Protein AF-A0A1B6HAJ4-F1 (afdb_monomer)

Sequence (243 aa):
MNDLIVIQTAQGLLKYLQNTFDDLKERGIVVGFDGRHNSRRFAELTAAVFEHAGVHVNLFADVCPTPFVPFAVTHCNHVAGVMVTASHNPKEDNGYKVYGSLGAQIISPVDKEIQRCILECLEPTISWEVTLSADTLDQMQLIDMADAYYALLKTGVFNSAANAESTLNITYTAMHGVGYPFIVRAFEVAKFKPVIPVVEQVEPDPEFPTVKFPNPEEGKSALNLAIATANAHGSTVIVANDP

Radius of gyration: 19.32 Å; Cα contacts (8 Å, |Δi|>4): 472; chains: 1; bounding box: 44×34×53 Å

InterPro domains:
  IPR005844 Alpha-D-phosphohexomutase, alpha/beta/alpha domain I [PF02878] (1-119)
  IPR005845 Alpha-D-phosphohexomutase, alpha/beta/alpha domain II [PF02879] (149-243)
  IPR016055 Alpha-D-phosphohexomutase, alpha/beta/alpha I/II/III [SSF53738] (2-170)
  IPR016055 Alpha-D-phosphohexomutase, alpha/beta/alpha I/II/III [SSF53738] (147-243)
  IPR016066 Alpha-D-phosphohexomutase, conserved site [PS00710] (81-90)

Secondary structure (DSSP, 8-state):
--HHHHHHHHHHHHHHHHHH-TTHHHH-EEEEE-SSTTHHHHHHHHHHHHHHTT--EEEBSS---TTHHHHHHHHTT-SEEEEE--TTS-TT---EEEEETTSPBP-TTHHHHHHHHHHH--S-SS-SS----HHHHHSB-HHHHHHHHHHHHHHT-S-HHHHHH----EEEE-TTSS-HHHHHHHHHHTTPPPPEE-GGGSS--TT-TT-SS--GGGGGGTTHHHHHHHHHHT-SEEEE---

Organism: NCBI:txid320908

Mean predicted aligned error: 3.76 Å

Structure (mmCIF, N/CA/C/O backbone):
data_AF-A0A1B6HAJ4-F1
#
_entry.id   AF-A0A1B6HAJ4-F1
#
loop_
_atom_site.group_PDB
_atom_site.id
_atom_site.type_symbol
_atom_site.label_atom_id
_atom_site.label_alt_id
_atom_site.label_comp_id
_atom_site.label_asym_id
_atom_site.label_entity_id
_atom_site.label_seq_id
_atom_site.pdbx_PDB_ins_code
_atom_site.Cartn_x
_atom_site.Cartn_y
_atom_site.Cartn_z
_atom_site.occupancy
_atom_site.B_iso_or_equiv
_atom_site.auth_seq_id
_atom_site.auth_comp_id
_atom_site.auth_asym_id
_atom_site.auth_atom_id
_atom_site.pdbx_PDB_model_num
ATOM 1 N N . MET A 1 1 ? -0.907 14.107 -9.831 1.00 94.12 1 MET A N 1
ATOM 2 C CA . MET A 1 1 ? -0.182 13.082 -10.624 1.00 94.12 1 MET A CA 1
ATOM 3 C C . MET A 1 1 ? -0.947 12.829 -11.923 1.00 94.12 1 MET A C 1
ATOM 5 O O . MET A 1 1 ? -2.152 13.038 -11.918 1.00 94.12 1 MET A O 1
ATOM 9 N N . ASN A 1 2 ? -0.286 12.460 -13.025 1.00 96.38 2 ASN A N 1
ATOM 10 C CA . ASN A 1 2 ? -0.936 12.128 -14.305 1.00 96.38 2 ASN A CA 1
ATOM 11 C C . ASN A 1 2 ? -0.187 10.989 -15.020 1.00 96.38 2 ASN A C 1
ATOM 13 O O . ASN A 1 2 ? 0.924 10.645 -14.613 1.00 96.38 2 ASN A O 1
ATOM 17 N N . ASP A 1 3 ? -0.781 10.448 -16.086 1.00 97.50 3 ASP A N 1
ATOM 18 C CA . ASP A 1 3 ? -0.269 9.292 -16.832 1.00 97.50 3 ASP A CA 1
ATOM 19 C C . ASP A 1 3 ? 1.181 9.470 -17.315 1.00 97.50 3 ASP A C 1
ATOM 21 O O . ASP A 1 3 ? 1.999 8.568 -17.142 1.00 97.50 3 ASP A O 1
ATOM 25 N N . LEU A 1 4 ? 1.532 10.644 -17.863 1.00 97.69 4 LEU A N 1
ATOM 26 C CA . LEU A 1 4 ? 2.888 10.937 -18.351 1.00 97.69 4 LEU A CA 1
ATOM 27 C C . LEU A 1 4 ? 3.922 10.837 -17.232 1.00 97.69 4 LEU A C 1
ATOM 29 O O . LEU A 1 4 ? 4.935 10.159 -17.389 1.00 97.69 4 LEU A O 1
ATOM 33 N N . ILE A 1 5 ? 3.651 11.477 -16.095 1.00 97.31 5 ILE A N 1
ATOM 34 C CA . ILE A 1 5 ? 4.563 11.459 -14.948 1.00 97.31 5 ILE A CA 1
ATOM 35 C C . ILE A 1 5 ? 4.722 10.039 -14.397 1.00 97.31 5 ILE A C 1
ATOM 37 O O . ILE A 1 5 ? 5.831 9.662 -14.019 1.00 97.31 5 ILE A O 1
ATOM 41 N N . VAL A 1 6 ? 3.650 9.243 -14.370 1.00 98.38 6 VAL A N 1
ATOM 42 C CA . VAL A 1 6 ? 3.701 7.849 -13.902 1.00 98.38 6 VAL A CA 1
ATOM 43 C C . VAL A 1 6 ? 4.550 6.990 -14.832 1.00 98.38 6 VAL A C 1
ATOM 45 O O . VAL A 1 6 ? 5.437 6.289 -14.350 1.00 98.38 6 VAL A O 1
ATOM 48 N N . ILE A 1 7 ? 4.360 7.100 -16.149 1.00 98.44 7 ILE A N 1
ATOM 49 C CA . ILE A 1 7 ? 5.161 6.358 -17.132 1.00 98.44 7 ILE A CA 1
ATOM 50 C C . ILE A 1 7 ? 6.639 6.746 -17.040 1.00 98.44 7 ILE A C 1
ATOM 52 O O . ILE A 1 7 ? 7.492 5.871 -16.908 1.00 98.44 7 ILE A O 1
ATOM 56 N N . GLN A 1 8 ? 6.959 8.043 -17.011 1.00 98.44 8 GLN A N 1
ATOM 57 C CA . GLN A 1 8 ? 8.343 8.516 -16.864 1.00 98.44 8 GLN A CA 1
ATOM 58 C C . GLN A 1 8 ? 8.979 8.031 -15.551 1.00 98.44 8 GLN A C 1
ATOM 60 O O . GLN A 1 8 ? 10.137 7.609 -15.527 1.00 98.44 8 GLN A O 1
ATOM 65 N N . THR A 1 9 ? 8.208 8.043 -14.459 1.00 98.56 9 THR A N 1
ATOM 66 C CA . THR A 1 9 ? 8.652 7.562 -13.143 1.00 98.56 9 THR A CA 1
ATOM 67 C C . THR A 1 9 ? 8.931 6.059 -13.161 1.00 98.56 9 THR A C 1
ATOM 69 O O . THR A 1 9 ? 9.996 5.627 -12.716 1.00 98.56 9 THR A O 1
ATOM 72 N N . ALA A 1 10 ? 8.018 5.261 -13.719 1.00 98.69 10 ALA A N 1
ATOM 73 C CA . ALA A 1 10 ? 8.181 3.819 -13.863 1.00 98.69 10 ALA A CA 1
ATOM 74 C C . ALA A 1 10 ? 9.369 3.468 -14.774 1.00 98.69 10 ALA A C 1
ATOM 76 O O . ALA A 1 10 ? 10.137 2.568 -14.444 1.00 98.69 10 ALA A O 1
ATOM 77 N N . GLN A 1 11 ? 9.585 4.214 -15.862 1.00 98.69 11 GLN A N 1
ATOM 78 C CA . GLN A 1 11 ? 10.728 4.031 -16.765 1.00 98.69 11 GLN A CA 1
ATOM 79 C C . GLN A 1 11 ? 12.060 4.319 -16.075 1.00 98.69 11 GLN A C 1
ATOM 81 O O . GLN A 1 11 ? 13.010 3.549 -16.212 1.00 98.69 11 GLN A O 1
ATOM 86 N N . GLY A 1 12 ? 12.131 5.404 -15.302 1.00 98.81 12 GLY A N 1
ATOM 87 C CA . GLY A 1 12 ? 13.321 5.711 -14.518 1.00 98.81 12 GLY A CA 1
ATOM 88 C C . GLY A 1 12 ? 13.598 4.667 -13.440 1.00 98.81 12 GLY A C 1
ATOM 89 O O . GLY A 1 12 ? 14.746 4.256 -13.273 1.00 98.81 12 GLY A O 1
ATOM 90 N N . LEU A 1 13 ? 12.557 4.177 -12.756 1.00 98.88 13 LEU A N 1
ATOM 91 C CA . LEU A 1 13 ? 12.689 3.079 -11.796 1.00 98.88 13 LEU A CA 1
ATOM 92 C C . LEU A 1 13 ? 13.170 1.791 -12.479 1.00 98.88 13 LEU A C 1
ATOM 94 O O . LEU A 1 13 ? 14.111 1.168 -11.997 1.00 98.88 13 LEU A O 1
ATOM 98 N N . LEU A 1 14 ? 12.580 1.418 -13.615 1.00 98.81 14 LEU A N 1
ATOM 99 C CA . LEU A 1 14 ? 13.009 0.273 -14.419 1.00 98.81 14 LEU A CA 1
ATOM 100 C C . LEU A 1 14 ? 14.486 0.401 -14.809 1.00 98.81 14 LEU A C 1
ATOM 102 O O . LEU A 1 14 ? 15.259 -0.534 -14.606 1.00 98.81 14 LEU A O 1
ATOM 106 N N . LYS A 1 15 ? 14.895 1.567 -15.323 1.00 98.81 15 LYS A N 1
ATOM 107 C CA . LYS A 1 15 ? 16.281 1.835 -15.719 1.00 98.81 15 LYS A CA 1
ATOM 108 C C . LYS A 1 15 ? 17.242 1.720 -14.538 1.00 98.81 15 LYS A C 1
ATOM 110 O O . LYS A 1 15 ? 18.321 1.152 -14.694 1.00 98.81 15 LYS A O 1
ATOM 115 N N . TYR A 1 16 ? 16.861 2.243 -13.374 1.00 98.81 16 TYR A N 1
ATOM 116 C CA . TYR A 1 16 ? 17.631 2.083 -12.145 1.00 98.81 16 TYR A CA 1
ATOM 117 C C . TYR A 1 16 ? 17.806 0.601 -11.800 1.00 98.81 16 TYR A C 1
ATOM 119 O O . TYR A 1 16 ? 18.935 0.129 -11.708 1.00 98.81 16 TYR A O 1
ATOM 127 N N . LEU A 1 17 ? 16.704 -0.149 -11.713 1.00 98.69 17 LEU A N 1
ATOM 128 C CA . LEU A 1 17 ? 16.730 -1.562 -11.337 1.00 98.69 17 LEU A CA 1
ATOM 129 C C . LEU A 1 17 ? 17.530 -2.420 -12.326 1.00 98.69 17 LEU A C 1
ATOM 131 O O . LEU A 1 17 ? 18.269 -3.296 -11.892 1.00 98.69 17 LEU A O 1
ATOM 135 N N . GLN A 1 18 ? 17.462 -2.129 -13.629 1.00 98.62 18 GLN A N 1
ATOM 136 C CA . GLN A 1 18 ? 18.279 -2.792 -14.656 1.00 98.62 18 GLN A CA 1
ATOM 137 C C . GLN A 1 18 ? 19.784 -2.574 -14.462 1.00 98.62 18 GLN A C 1
ATOM 139 O O . GLN A 1 18 ? 20.574 -3.436 -14.828 1.00 98.62 18 GLN A O 1
ATOM 144 N N . ASN A 1 19 ? 20.192 -1.427 -13.914 1.00 98.38 19 ASN A N 1
ATOM 145 C CA . ASN A 1 19 ? 21.600 -1.153 -13.626 1.00 98.38 19 ASN A CA 1
ATOM 146 C C . ASN A 1 19 ? 22.053 -1.767 -12.287 1.00 98.38 19 ASN A C 1
ATOM 148 O O . ASN A 1 19 ? 23.251 -1.793 -12.016 1.00 98.38 19 ASN A O 1
ATOM 152 N N . THR A 1 20 ? 21.117 -2.188 -11.430 1.00 98.38 20 THR A N 1
ATOM 153 C CA . THR A 1 20 ? 21.392 -2.640 -10.056 1.00 98.38 20 THR A CA 1
ATOM 154 C C . THR A 1 20 ? 21.257 -4.152 -9.879 1.00 98.38 20 THR A C 1
ATOM 156 O O . THR A 1 20 ? 21.964 -4.720 -9.050 1.00 98.38 20 THR A O 1
ATOM 159 N N . PHE A 1 21 ? 20.367 -4.804 -10.631 1.00 98.12 21 PHE A N 1
ATOM 160 C CA . PHE A 1 21 ? 20.016 -6.213 -10.455 1.00 98.12 21 PHE A CA 1
ATOM 161 C C . PHE A 1 21 ? 20.125 -6.980 -11.775 1.00 98.12 21 PHE A C 1
ATOM 163 O O . PHE A 1 21 ? 19.287 -6.821 -12.666 1.00 98.12 21 PHE A O 1
ATOM 170 N N . ASP A 1 22 ? 21.121 -7.864 -11.873 1.00 97.88 22 ASP A N 1
ATOM 171 C CA . ASP A 1 22 ? 21.294 -8.759 -13.027 1.00 97.88 22 ASP A CA 1
ATOM 172 C C . ASP A 1 22 ? 20.129 -9.764 -13.161 1.00 97.88 22 ASP A C 1
ATOM 174 O O . ASP A 1 22 ? 19.796 -10.202 -14.262 1.00 97.88 22 ASP A O 1
ATOM 178 N N . ASP A 1 23 ? 19.470 -10.088 -12.044 1.00 97.31 23 ASP A N 1
ATOM 179 C CA . ASP A 1 23 ? 18.353 -11.032 -11.912 1.00 97.31 23 ASP A CA 1
ATOM 180 C C . ASP A 1 23 ? 16.963 -10.357 -11.947 1.00 97.31 23 ASP A C 1
ATOM 182 O O . ASP A 1 23 ? 15.949 -10.993 -11.647 1.00 97.31 23 ASP A O 1
ATOM 186 N N . LEU A 1 24 ? 16.876 -9.079 -12.354 1.00 98.06 24 LEU A N 1
ATOM 187 C CA . LEU A 1 24 ? 15.622 -8.306 -12.391 1.00 98.06 24 LEU A CA 1
ATOM 188 C C . LEU A 1 24 ? 14.486 -9.031 -13.125 1.00 98.06 24 LEU A C 1
ATOM 190 O O . LEU A 1 24 ? 13.347 -8.992 -12.674 1.00 98.06 24 LEU A O 1
ATOM 194 N N . LYS A 1 25 ? 14.764 -9.668 -14.266 1.00 95.69 25 LYS A N 1
ATOM 195 C CA . LYS A 1 25 ? 13.717 -10.333 -15.060 1.00 95.69 25 LYS A CA 1
ATOM 196 C C . LYS A 1 25 ? 13.174 -11.594 -14.393 1.00 95.69 25 LYS A C 1
ATOM 198 O O . LYS A 1 25 ? 12.009 -11.912 -14.594 1.00 95.69 25 LYS A O 1
ATOM 203 N N . GLU A 1 26 ? 14.008 -12.283 -13.617 1.00 93.06 26 GLU A N 1
ATOM 204 C CA . GLU A 1 26 ? 13.634 -13.498 -12.891 1.00 93.06 26 GLU A CA 1
ATOM 205 C C . GLU A 1 26 ? 12.840 -13.155 -11.633 1.00 93.06 26 GLU A C 1
ATOM 207 O O . GLU A 1 26 ? 11.819 -13.775 -11.348 1.00 93.06 26 GLU A O 1
ATOM 212 N N . ARG A 1 27 ? 13.301 -12.144 -10.889 1.00 95.12 27 ARG A N 1
ATOM 213 C CA . ARG A 1 27 ? 12.692 -11.739 -9.619 1.00 95.12 27 ARG A CA 1
ATOM 214 C C . ARG A 1 27 ? 11.519 -10.791 -9.781 1.00 95.12 27 ARG A C 1
ATOM 216 O O . ARG A 1 27 ? 10.598 -10.849 -8.982 1.00 95.12 27 ARG A O 1
ATOM 223 N N . GLY A 1 28 ? 11.536 -9.907 -10.771 1.00 96.06 28 GLY A N 1
ATOM 224 C CA . GLY A 1 28 ? 10.446 -8.977 -11.045 1.00 96.06 28 GLY A CA 1
ATOM 225 C C . GLY A 1 28 ? 10.170 -7.947 -9.945 1.00 96.06 28 GLY A C 1
ATOM 226 O O . GLY A 1 28 ? 10.964 -7.746 -9.017 1.00 96.06 28 GLY A O 1
ATOM 227 N N . ILE A 1 29 ? 9.013 -7.296 -10.059 1.00 97.62 29 ILE A N 1
ATOM 228 C CA . ILE A 1 29 ? 8.493 -6.326 -9.086 1.00 97.62 29 ILE A CA 1
ATOM 229 C C . ILE A 1 29 ? 7.059 -6.661 -8.665 1.00 97.62 29 ILE A C 1
ATOM 231 O O . ILE A 1 29 ? 6.350 -7.385 -9.362 1.00 97.62 29 ILE A O 1
ATOM 235 N N . VAL A 1 30 ? 6.617 -6.057 -7.565 1.00 96.50 30 VAL A N 1
ATOM 236 C CA . VAL A 1 30 ? 5.207 -6.045 -7.148 1.00 96.50 30 VAL A CA 1
ATOM 237 C C . VAL A 1 30 ? 4.633 -4.630 -7.204 1.00 96.50 30 VAL A C 1
ATOM 239 O O . VAL A 1 30 ? 5.317 -3.662 -6.863 1.00 96.50 30 VAL A O 1
ATOM 242 N N . VAL A 1 31 ? 3.373 -4.495 -7.613 1.00 97.62 31 VAL A N 1
ATOM 243 C CA . VAL A 1 31 ? 2.653 -3.218 -7.679 1.00 97.62 31 VAL A CA 1
ATOM 244 C C . VAL A 1 31 ? 1.311 -3.346 -6.959 1.00 97.62 31 VAL A C 1
ATOM 246 O O . VAL A 1 31 ? 0.545 -4.268 -7.222 1.00 97.62 31 VAL A O 1
ATOM 249 N N . GLY A 1 32 ? 1.021 -2.420 -6.049 1.00 96.38 32 GLY A N 1
ATOM 250 C CA . GLY A 1 32 ? -0.257 -2.300 -5.348 1.00 96.38 32 GLY A CA 1
ATOM 251 C C . GLY A 1 32 ? -0.789 -0.872 -5.385 1.00 96.38 32 GLY A C 1
ATOM 252 O O . GLY A 1 32 ? -0.084 0.062 -5.784 1.00 96.38 32 GLY A O 1
ATOM 253 N N . PHE A 1 33 ? -2.044 -0.698 -4.984 1.00 96.94 33 PHE A N 1
ATOM 254 C CA . PHE A 1 33 ? -2.719 0.595 -5.028 1.00 96.94 33 PHE A CA 1
ATOM 255 C C . PHE A 1 33 ? -3.857 0.692 -4.003 1.00 96.94 33 PHE A C 1
ATOM 257 O O . PHE A 1 33 ? -4.399 -0.325 -3.569 1.00 96.94 33 PHE A O 1
ATOM 264 N N . ASP A 1 34 ? -4.194 1.918 -3.597 1.00 96.12 34 ASP A N 1
ATOM 265 C CA . ASP A 1 34 ? -5.313 2.211 -2.690 1.00 96.12 34 ASP A CA 1
ATOM 266 C C . ASP A 1 34 ? -6.605 2.593 -3.445 1.00 96.12 34 ASP A C 1
ATOM 268 O O . ASP A 1 34 ? -6.677 2.543 -4.674 1.00 96.12 34 ASP A O 1
ATOM 272 N N . GLY A 1 35 ? -7.642 2.983 -2.699 1.00 94.88 35 GLY A N 1
ATOM 273 C CA . GLY A 1 35 ? -8.946 3.370 -3.246 1.00 94.88 35 GLY A CA 1
ATOM 274 C C . GLY A 1 35 ? -9.035 4.777 -3.851 1.00 94.88 35 GLY A C 1
ATOM 275 O O . GLY A 1 35 ? -10.133 5.178 -4.232 1.00 94.88 35 GLY A O 1
ATOM 276 N N . ARG A 1 36 ? -7.942 5.554 -3.935 1.00 96.19 36 ARG A N 1
ATOM 277 C CA . ARG A 1 36 ? -7.990 6.935 -4.455 1.00 96.19 36 ARG A CA 1
ATOM 278 C C . ARG A 1 36 ? -8.272 6.978 -5.955 1.00 96.19 36 ARG A C 1
ATOM 280 O O . ARG A 1 36 ? -8.012 6.036 -6.709 1.00 96.19 36 ARG A O 1
ATOM 287 N N . HIS A 1 37 ? -8.726 8.143 -6.420 1.00 96.31 37 HIS A N 1
ATOM 288 C CA . HIS A 1 37 ? -8.893 8.409 -7.848 1.00 96.31 37 HIS A CA 1
ATOM 289 C C . HIS A 1 37 ? -7.615 8.099 -8.630 1.00 96.31 37 HIS A C 1
ATOM 291 O O . HIS A 1 37 ? -6.520 8.544 -8.278 1.00 96.31 37 HIS A O 1
ATOM 297 N N . ASN A 1 38 ? -7.779 7.370 -9.733 1.00 96.75 38 ASN A N 1
ATOM 298 C CA . ASN A 1 38 ? -6.716 6.946 -10.648 1.00 96.75 38 ASN A CA 1
ATOM 299 C C . ASN A 1 38 ? -5.653 5.998 -10.060 1.00 96.75 38 ASN A C 1
ATOM 301 O O . ASN A 1 38 ? -4.739 5.626 -10.793 1.00 96.75 38 ASN A O 1
ATOM 305 N N . SER A 1 39 ? -5.763 5.546 -8.805 1.00 97.50 39 SER A N 1
ATOM 306 C CA . SER A 1 39 ? -4.767 4.650 -8.192 1.00 97.50 39 SER A CA 1
ATOM 307 C C . SER A 1 39 ? -4.565 3.359 -8.992 1.00 97.50 39 SER A C 1
ATOM 309 O O . SER A 1 39 ? -3.436 3.035 -9.366 1.00 97.50 39 SER A O 1
ATOM 311 N N . ARG A 1 40 ? -5.663 2.690 -9.376 1.00 96.06 40 ARG A N 1
ATOM 312 C CA . ARG A 1 40 ? -5.636 1.516 -10.269 1.00 96.06 40 ARG A CA 1
ATOM 313 C C . ARG A 1 40 ? -4.977 1.828 -11.615 1.00 96.06 40 ARG A C 1
ATOM 315 O O . ARG A 1 40 ? -4.059 1.133 -12.031 1.00 96.06 40 ARG A O 1
ATOM 322 N N . ARG A 1 41 ? -5.399 2.916 -12.265 1.00 96.88 41 ARG A N 1
ATOM 323 C CA . ARG A 1 41 ? -4.881 3.343 -13.573 1.00 96.88 41 ARG A CA 1
ATOM 324 C C . ARG A 1 41 ? -3.367 3.561 -13.543 1.00 96.88 41 ARG A C 1
ATOM 326 O O . ARG A 1 41 ? -2.653 3.128 -14.442 1.00 96.88 41 ARG A O 1
ATOM 333 N N . PHE A 1 42 ? -2.865 4.230 -12.512 1.00 98.38 42 PHE A N 1
ATOM 334 C CA . PHE A 1 42 ? -1.437 4.487 -12.369 1.00 98.38 42 PHE A CA 1
ATOM 335 C C . PHE A 1 42 ? -0.649 3.209 -12.055 1.00 98.38 42 PHE A C 1
ATOM 337 O O . PHE A 1 42 ? 0.446 3.039 -12.585 1.00 98.38 42 PHE A O 1
ATOM 344 N N . ALA A 1 43 ? -1.212 2.283 -11.275 1.00 97.69 43 ALA A N 1
ATOM 345 C CA . ALA A 1 43 ? -0.602 0.976 -11.043 1.00 97.69 43 ALA A CA 1
ATOM 346 C C . ALA A 1 43 ? -0.512 0.137 -12.330 1.00 97.69 43 ALA A C 1
ATOM 348 O O . ALA A 1 43 ? 0.528 -0.461 -12.600 1.00 97.69 43 ALA A O 1
ATOM 349 N N . GLU A 1 44 ? -1.556 0.154 -13.162 1.00 97.06 44 GLU A N 1
ATOM 350 C CA . GLU A 1 44 ? -1.574 -0.523 -14.466 1.00 97.06 44 GLU A CA 1
ATOM 351 C C . GLU A 1 44 ? -0.546 0.070 -15.440 1.00 97.06 44 GLU A C 1
ATOM 353 O O . GLU A 1 44 ? 0.156 -0.675 -16.120 1.00 97.06 44 GLU A O 1
ATOM 358 N N . LEU A 1 45 ? -0.402 1.401 -15.483 1.00 98.19 45 LEU A N 1
ATOM 359 C CA . LEU A 1 45 ? 0.639 2.061 -16.280 1.00 98.19 45 LEU A CA 1
ATOM 360 C C . LEU A 1 45 ? 2.045 1.657 -15.827 1.00 98.19 45 LEU A C 1
ATOM 362 O O . LEU A 1 45 ? 2.899 1.359 -16.663 1.00 98.19 45 LEU A O 1
ATOM 366 N N . THR A 1 46 ? 2.287 1.615 -14.514 1.00 98.38 46 THR A N 1
ATOM 367 C CA . THR A 1 46 ? 3.553 1.117 -13.967 1.00 98.38 46 THR A CA 1
ATOM 368 C C . THR A 1 46 ? 3.804 -0.322 -14.389 1.00 98.38 46 THR A C 1
ATOM 370 O O . THR A 1 46 ? 4.885 -0.617 -14.896 1.00 98.38 46 THR A O 1
ATOM 373 N N . ALA A 1 47 ? 2.822 -1.208 -14.212 1.00 97.25 47 ALA A N 1
ATOM 374 C CA . ALA A 1 47 ? 2.952 -2.610 -14.589 1.00 97.25 47 ALA A CA 1
ATOM 375 C C . ALA A 1 47 ? 3.278 -2.762 -16.083 1.00 97.25 47 ALA A C 1
ATOM 377 O O . ALA A 1 47 ? 4.224 -3.464 -16.433 1.00 97.25 47 ALA A O 1
ATOM 378 N N . ALA A 1 48 ? 2.592 -2.010 -16.947 1.00 97.25 48 ALA A N 1
ATOM 379 C CA . ALA A 1 48 ? 2.794 -2.053 -18.392 1.00 97.25 48 ALA A CA 1
ATOM 380 C C . ALA A 1 48 ? 4.211 -1.637 -18.820 1.00 97.25 48 ALA A C 1
ATOM 382 O O . ALA A 1 48 ? 4.773 -2.237 -19.736 1.00 97.25 48 ALA A O 1
ATOM 383 N N . VAL A 1 49 ? 4.820 -0.642 -18.160 1.00 98.25 49 VAL A N 1
ATOM 384 C CA . VAL A 1 49 ? 6.210 -0.232 -18.449 1.00 98.25 49 VAL A CA 1
ATOM 385 C C . VAL A 1 49 ? 7.189 -1.380 -18.187 1.00 98.25 49 VAL A C 1
ATOM 387 O O . VAL A 1 49 ? 8.089 -1.626 -18.992 1.00 98.25 49 VAL A O 1
ATOM 390 N N . PHE A 1 50 ? 7.019 -2.090 -17.071 1.00 97.81 50 PHE A N 1
ATOM 391 C CA . PHE A 1 50 ? 7.886 -3.209 -16.697 1.00 97.81 50 PHE A CA 1
ATOM 392 C C . PHE A 1 50 ? 7.632 -4.446 -17.565 1.00 97.81 50 PHE A C 1
ATOM 394 O O . PHE A 1 50 ? 8.585 -5.053 -18.061 1.00 97.81 50 PHE A O 1
ATOM 401 N N . GLU A 1 51 ? 6.365 -4.767 -17.822 1.00 95.25 51 GLU A N 1
ATOM 402 C CA . GLU A 1 51 ? 5.962 -5.879 -18.683 1.00 95.25 51 GLU A CA 1
ATOM 403 C C . GLU A 1 51 ? 6.488 -5.695 -20.115 1.00 95.25 51 GLU A C 1
ATOM 405 O O . GLU A 1 51 ? 7.078 -6.615 -20.684 1.00 95.25 51 GLU A O 1
ATOM 410 N N . HIS A 1 52 ? 6.401 -4.480 -20.673 1.00 95.69 52 HIS A N 1
ATOM 411 C CA . HIS A 1 52 ? 6.948 -4.161 -21.997 1.00 95.69 52 HIS A CA 1
ATOM 412 C C . HIS A 1 52 ? 8.470 -4.380 -22.088 1.00 95.69 52 HIS A C 1
ATOM 414 O O . HIS A 1 52 ? 8.996 -4.721 -23.147 1.00 95.69 52 HIS A O 1
ATOM 420 N N . ALA A 1 53 ? 9.193 -4.234 -20.974 1.00 96.38 53 ALA A N 1
ATOM 421 C CA . ALA A 1 53 ? 10.627 -4.515 -20.889 1.00 96.38 53 ALA A CA 1
ATOM 422 C C . ALA A 1 53 ? 10.957 -6.005 -20.650 1.00 96.38 53 ALA A C 1
ATOM 424 O O . ALA A 1 53 ? 12.134 -6.376 -20.517 1.00 96.38 53 ALA A O 1
ATOM 425 N N . GLY A 1 54 ? 9.936 -6.866 -20.599 1.00 95.38 54 GLY A N 1
ATOM 426 C CA . GLY A 1 54 ? 10.055 -8.287 -20.291 1.00 95.38 54 GLY A CA 1
ATOM 427 C C . GLY A 1 54 ? 10.461 -8.547 -18.842 1.00 95.38 54 GLY A C 1
ATOM 428 O O . GLY A 1 54 ? 11.198 -9.499 -18.588 1.00 95.38 54 GLY A O 1
ATOM 429 N N . VAL A 1 55 ? 10.068 -7.665 -17.917 1.00 96.25 55 VAL A N 1
ATOM 430 C CA . VAL A 1 55 ? 10.225 -7.866 -16.474 1.00 96.25 55 VAL A CA 1
ATOM 431 C C . VAL A 1 55 ? 8.922 -8.427 -15.922 1.00 96.25 55 VAL A C 1
ATOM 433 O O . VAL A 1 55 ? 7.848 -7.919 -16.229 1.00 96.25 55 VAL A O 1
ATOM 436 N N . HIS A 1 56 ? 9.027 -9.467 -15.102 1.00 91.88 56 HIS A N 1
ATOM 437 C CA . HIS A 1 56 ? 7.887 -10.035 -14.399 1.00 91.88 56 HIS A CA 1
ATOM 438 C C . HIS A 1 56 ? 7.276 -9.015 -13.424 1.00 91.88 56 HIS A C 1
ATOM 440 O O . HIS A 1 56 ? 7.996 -8.352 -12.670 1.00 91.88 56 HIS A O 1
ATOM 446 N N . VAL A 1 57 ? 5.950 -8.887 -13.441 1.00 94.25 57 VAL A N 1
ATOM 447 C CA . VAL A 1 57 ? 5.210 -7.962 -12.582 1.00 94.25 57 VAL A CA 1
ATOM 448 C C . VAL A 1 57 ? 4.056 -8.698 -11.942 1.00 94.25 57 VAL A C 1
ATOM 450 O O . VAL A 1 57 ? 3.181 -9.187 -12.651 1.00 94.25 57 VAL A O 1
ATOM 453 N N . ASN A 1 58 ? 4.012 -8.657 -10.616 1.00 92.94 58 ASN A N 1
ATOM 454 C CA . ASN A 1 58 ? 2.820 -9.027 -9.881 1.00 92.94 58 ASN A CA 1
ATOM 455 C C . ASN A 1 58 ? 2.030 -7.774 -9.498 1.00 92.94 58 ASN A C 1
ATOM 457 O O . ASN A 1 58 ? 2.461 -6.986 -8.653 1.00 92.94 58 ASN A O 1
ATOM 461 N N . LEU A 1 59 ? 0.869 -7.581 -10.117 1.00 94.81 59 LEU A N 1
ATOM 462 C CA . LEU A 1 59 ? -0.056 -6.501 -9.783 1.00 94.81 59 LEU A CA 1
ATOM 463 C C . LEU A 1 59 ? -1.152 -7.042 -8.856 1.00 94.81 59 LEU A C 1
ATOM 465 O O . LEU A 1 59 ? -1.771 -8.061 -9.152 1.00 94.81 59 LEU A O 1
ATOM 469 N N . PHE A 1 60 ? -1.423 -6.361 -7.741 1.00 93.12 60 PHE A N 1
ATOM 470 C CA . PHE A 1 60 ? -2.592 -6.686 -6.920 1.00 93.12 60 PHE A CA 1
ATOM 471 C C . PHE A 1 60 ? -3.881 -6.478 -7.729 1.00 93.12 60 PHE A C 1
ATOM 473 O O . PHE A 1 60 ? -4.097 -5.414 -8.305 1.00 93.12 60 PHE A O 1
ATOM 480 N N . ALA A 1 61 ? -4.759 -7.485 -7.752 1.00 89.44 61 ALA A N 1
ATOM 481 C CA . ALA A 1 61 ? -5.998 -7.440 -8.537 1.00 89.44 61 ALA A CA 1
ATOM 482 C C . ALA A 1 61 ? -7.006 -6.378 -8.044 1.00 89.44 61 ALA A C 1
ATOM 484 O O . ALA A 1 61 ? -7.815 -5.845 -8.817 1.00 89.44 61 ALA A O 1
ATOM 485 N N . ASP A 1 62 ? -6.948 -6.052 -6.754 1.00 90.81 62 ASP A N 1
ATOM 486 C CA . ASP A 1 62 ? -7.819 -5.084 -6.098 1.00 90.81 62 ASP A CA 1
ATOM 487 C C . ASP A 1 62 ? -7.039 -4.205 -5.119 1.00 90.81 62 ASP A C 1
ATOM 489 O O . ASP A 1 62 ? -5.850 -4.428 -4.874 1.00 90.81 62 ASP A O 1
ATOM 493 N N . VAL A 1 63 ? -7.718 -3.202 -4.568 1.00 92.69 63 VAL A N 1
ATOM 494 C CA . VAL A 1 63 ? -7.154 -2.283 -3.583 1.00 92.69 63 VAL A CA 1
ATOM 495 C C . VAL A 1 63 ? -6.538 -3.050 -2.407 1.00 92.69 63 VAL A C 1
ATOM 497 O O . VAL A 1 63 ? -7.114 -4.011 -1.891 1.00 92.69 63 VAL A O 1
ATOM 500 N N . CYS A 1 64 ? -5.351 -2.629 -1.969 1.00 93.06 64 CYS A N 1
ATOM 501 C CA . CYS A 1 64 ? -4.608 -3.315 -0.913 1.00 93.06 64 CYS A CA 1
ATOM 502 C C . CYS A 1 64 ? -4.012 -2.331 0.106 1.00 93.06 64 CYS A C 1
ATOM 504 O O . CYS A 1 64 ? -3.602 -1.233 -0.271 1.00 93.06 64 CYS A O 1
ATOM 506 N N . PRO A 1 65 ? -3.886 -2.705 1.392 1.00 94.81 65 PRO A N 1
ATOM 507 C CA . PRO A 1 65 ? -3.200 -1.878 2.375 1.00 94.81 65 PRO A CA 1
ATOM 508 C C . PRO A 1 65 ? -1.723 -1.716 2.016 1.00 94.81 65 PRO A C 1
ATOM 510 O O . PRO A 1 65 ? -1.059 -2.686 1.651 1.00 94.81 65 PRO A O 1
ATOM 513 N N . THR A 1 66 ? -1.174 -0.517 2.228 1.00 96.06 66 THR A N 1
ATOM 514 C CA . THR A 1 66 ? 0.245 -0.219 1.961 1.00 96.06 66 THR A CA 1
ATOM 515 C C . THR A 1 66 ? 1.223 -1.290 2.488 1.00 96.06 66 THR A C 1
ATOM 517 O O . THR A 1 66 ? 2.130 -1.641 1.738 1.00 96.06 66 THR A O 1
ATOM 520 N N . PRO A 1 67 ? 1.076 -1.864 3.708 1.00 95.62 67 PRO A N 1
ATOM 521 C CA . PRO A 1 67 ? 2.003 -2.883 4.223 1.00 95.62 67 PRO A CA 1
ATOM 522 C C . PRO A 1 67 ? 2.073 -4.189 3.419 1.00 95.62 67 PRO A C 1
ATOM 524 O O . PRO A 1 67 ? 3.048 -4.929 3.555 1.00 95.62 67 PRO A O 1
ATOM 527 N N . PHE A 1 68 ? 1.077 -4.486 2.579 1.00 95.38 68 PHE A N 1
ATOM 528 C CA . PHE A 1 68 ? 1.071 -5.711 1.776 1.00 95.38 68 PHE A CA 1
ATOM 529 C C . PHE A 1 68 ? 2.119 -5.671 0.664 1.00 95.38 68 PHE A C 1
ATOM 531 O O . PHE A 1 68 ? 2.720 -6.700 0.373 1.00 95.38 68 PHE A O 1
ATOM 538 N N . VAL A 1 69 ? 2.397 -4.494 0.094 1.00 96.50 69 VAL A N 1
ATOM 539 C CA . VAL A 1 69 ? 3.417 -4.323 -0.951 1.00 96.50 69 VAL A CA 1
ATOM 540 C C . VAL A 1 69 ? 4.826 -4.680 -0.450 1.00 96.50 69 VAL A C 1
ATOM 542 O O . VAL A 1 69 ? 5.424 -5.595 -1.012 1.00 96.50 69 VAL A O 1
ATOM 545 N N . PRO A 1 70 ? 5.388 -4.059 0.607 1.00 97.00 70 PRO A N 1
ATOM 546 C CA . PRO A 1 70 ? 6.714 -4.426 1.099 1.00 97.00 70 PRO A CA 1
ATOM 547 C C . PRO A 1 70 ? 6.776 -5.850 1.667 1.00 97.00 70 PRO A C 1
ATOM 549 O O . PRO A 1 70 ? 7.813 -6.506 1.552 1.00 97.00 70 PRO A O 1
ATOM 552 N N . PHE A 1 71 ? 5.677 -6.365 2.234 1.00 96.25 71 PHE A N 1
ATOM 553 C CA . PHE A 1 71 ? 5.606 -7.774 2.615 1.00 96.25 71 PHE A CA 1
ATOM 554 C C . PHE A 1 71 ? 5.739 -8.684 1.388 1.00 96.25 71 PHE A C 1
ATOM 556 O O . PHE A 1 71 ? 6.600 -9.560 1.390 1.00 96.25 71 PHE A O 1
ATOM 563 N N . ALA A 1 72 ? 4.980 -8.427 0.317 1.00 94.62 72 ALA A N 1
ATOM 564 C CA . ALA A 1 72 ? 5.068 -9.163 -0.944 1.00 94.62 72 ALA A CA 1
ATOM 565 C C . ALA A 1 72 ? 6.467 -9.101 -1.566 1.00 94.62 72 ALA A C 1
ATOM 567 O O . ALA A 1 72 ? 6.947 -10.112 -2.070 1.00 94.62 72 ALA A O 1
ATOM 568 N N . VAL A 1 73 ? 7.162 -7.958 -1.471 1.00 96.25 73 VAL A N 1
ATOM 569 C CA . VAL A 1 73 ? 8.552 -7.847 -1.943 1.00 96.25 73 VAL A CA 1
ATOM 570 C C . VAL A 1 73 ? 9.433 -8.918 -1.307 1.00 96.25 73 VAL A C 1
ATOM 572 O O . VAL A 1 73 ? 10.115 -9.660 -2.010 1.00 96.25 73 VAL A O 1
ATOM 575 N N . THR A 1 74 ? 9.402 -9.019 0.021 1.00 96.00 74 THR A N 1
ATOM 576 C CA . THR A 1 74 ? 10.250 -9.973 0.750 1.00 96.00 74 THR A CA 1
ATOM 577 C C . THR A 1 74 ? 9.742 -11.410 0.654 1.00 96.00 74 THR A C 1
ATOM 579 O O . THR A 1 74 ? 10.546 -12.328 0.524 1.00 96.00 74 THR A O 1
ATOM 582 N N . HIS A 1 75 ? 8.422 -11.612 0.673 1.00 94.25 75 HIS A N 1
ATOM 583 C CA . HIS A 1 75 ? 7.796 -12.931 0.642 1.00 94.25 75 HIS A CA 1
ATOM 584 C C . HIS A 1 75 ? 7.958 -13.628 -0.715 1.00 94.25 75 HIS A C 1
ATOM 586 O O . HIS A 1 75 ? 8.285 -14.812 -0.757 1.00 94.25 75 HIS A O 1
ATOM 592 N N . CYS A 1 76 ? 7.790 -12.884 -1.811 1.00 92.19 76 CYS A N 1
ATOM 593 C CA . CYS A 1 76 ? 7.903 -13.387 -3.184 1.00 92.19 76 CYS A CA 1
ATOM 594 C C . CYS A 1 76 ? 9.298 -13.157 -3.794 1.00 92.19 76 CYS A C 1
ATOM 596 O O . CYS A 1 76 ? 9.524 -13.481 -4.955 1.00 92.19 76 CYS A O 1
ATOM 598 N N . ASN A 1 77 ? 10.242 -12.610 -3.018 1.00 95.06 77 ASN A N 1
ATOM 599 C CA . ASN A 1 77 ? 11.607 -12.305 -3.449 1.00 95.06 77 ASN A CA 1
ATOM 600 C C . ASN A 1 77 ? 11.685 -11.356 -4.669 1.00 95.06 77 ASN A C 1
ATOM 602 O O . ASN A 1 77 ? 12.556 -11.508 -5.524 1.00 95.06 77 ASN A O 1
ATOM 606 N N . HIS A 1 78 ? 10.830 -10.334 -4.744 1.00 96.69 78 HIS A N 1
ATOM 607 C CA . HIS A 1 78 ? 10.937 -9.281 -5.763 1.00 96.69 78 HIS A CA 1
ATOM 608 C C . HIS A 1 78 ? 12.114 -8.334 -5.483 1.00 96.69 78 HIS A C 1
ATOM 610 O O . HIS A 1 78 ? 12.595 -8.232 -4.351 1.00 96.69 78 HIS A O 1
ATOM 616 N N . VAL A 1 79 ? 12.597 -7.615 -6.504 1.00 98.12 79 VAL A N 1
ATOM 617 C CA . VAL A 1 79 ? 13.670 -6.614 -6.308 1.00 98.12 79 VAL A CA 1
ATOM 618 C C . VAL A 1 79 ? 13.146 -5.253 -5.851 1.00 98.12 79 VAL A C 1
ATOM 620 O O . VAL A 1 79 ? 13.903 -4.469 -5.280 1.00 98.12 79 VAL A O 1
ATOM 623 N N . ALA A 1 80 ? 11.864 -4.966 -6.087 1.00 98.50 80 ALA A N 1
ATOM 624 C CA . ALA A 1 80 ? 11.219 -3.728 -5.669 1.00 98.50 80 ALA A CA 1
ATOM 625 C C . ALA A 1 80 ? 9.696 -3.881 -5.560 1.00 98.50 80 ALA A C 1
ATOM 627 O O . ALA A 1 80 ? 9.098 -4.779 -6.158 1.00 98.50 80 ALA A O 1
ATOM 628 N N . GLY A 1 81 ? 9.081 -2.964 -4.817 1.00 98.38 81 GLY A N 1
ATOM 629 C CA . GLY A 1 81 ? 7.636 -2.816 -4.710 1.00 98.38 81 GLY A CA 1
ATOM 630 C C . GLY A 1 81 ? 7.202 -1.379 -4.967 1.00 98.38 81 GLY A C 1
ATOM 631 O O . GLY A 1 81 ? 7.882 -0.443 -4.546 1.00 98.38 81 GLY A O 1
ATOM 632 N N . VAL A 1 82 ? 6.063 -1.198 -5.627 1.00 98.75 82 VAL A N 1
ATOM 633 C CA . VAL A 1 82 ? 5.434 0.108 -5.851 1.00 98.75 82 VAL A CA 1
ATOM 634 C C . VAL A 1 82 ? 4.061 0.119 -5.196 1.00 98.75 82 VAL A C 1
ATOM 636 O O . VAL A 1 82 ? 3.251 -0.764 -5.452 1.00 98.75 82 VAL A O 1
ATOM 639 N N . MET A 1 83 ? 3.790 1.130 -4.373 1.00 98.38 83 MET A N 1
ATOM 640 C CA . MET A 1 83 ? 2.452 1.397 -3.847 1.00 98.38 83 MET A CA 1
ATOM 641 C C . MET A 1 83 ? 1.961 2.742 -4.379 1.00 98.38 83 MET A C 1
ATOM 643 O O . MET A 1 83 ? 2.556 3.784 -4.083 1.00 98.38 83 MET A O 1
ATOM 647 N N . VAL A 1 84 ? 0.868 2.717 -5.140 1.00 98.50 84 VAL A N 1
ATOM 648 C CA . VAL A 1 84 ? 0.181 3.925 -5.601 1.00 98.50 84 VAL A CA 1
ATOM 649 C C . VAL A 1 84 ? -0.796 4.380 -4.522 1.00 98.50 84 VAL A C 1
ATOM 651 O O . VAL A 1 84 ? -1.824 3.749 -4.284 1.00 98.50 84 VAL A O 1
ATOM 654 N N . THR A 1 85 ? -0.419 5.443 -3.819 1.00 97.25 85 THR A N 1
ATOM 655 C CA . THR A 1 85 ? -1.178 6.025 -2.708 1.00 97.25 85 THR A CA 1
ATOM 656 C C . THR A 1 85 ? -0.591 7.380 -2.327 1.00 97.25 85 THR A C 1
ATOM 658 O O . THR A 1 85 ? 0.625 7.585 -2.400 1.00 97.25 85 THR A O 1
ATOM 661 N N . ALA A 1 86 ? -1.435 8.290 -1.840 1.00 95.69 86 ALA A N 1
ATOM 662 C CA . ALA A 1 86 ? -0.997 9.504 -1.150 1.00 95.69 86 ALA A CA 1
ATOM 663 C C . ALA A 1 86 ? -1.208 9.443 0.375 1.00 95.69 86 ALA A C 1
ATOM 665 O O . ALA A 1 86 ? -1.194 10.478 1.032 1.00 95.69 86 ALA A O 1
ATOM 666 N N . SER A 1 87 ? -1.365 8.248 0.962 1.00 92.56 87 SER A N 1
ATOM 667 C CA . SER A 1 87 ? -1.520 8.058 2.413 1.00 92.56 87 SER A CA 1
ATOM 668 C C . SER A 1 87 ? -2.656 8.936 2.961 1.00 92.56 87 SER A C 1
ATOM 670 O O . SER A 1 87 ? -3.790 8.829 2.507 1.00 92.56 87 SER A O 1
ATOM 672 N N . HIS A 1 88 ? -2.348 9.879 3.846 1.00 92.44 88 HIS A N 1
ATOM 673 C CA . HIS A 1 88 ? -3.280 10.759 4.531 1.00 92.44 88 HIS A CA 1
ATOM 674 C C . HIS A 1 88 ? -3.523 12.115 3.828 1.00 92.44 88 HIS A C 1
ATOM 676 O O . HIS A 1 88 ? -4.194 12.989 4.384 1.00 92.44 88 HIS A O 1
ATOM 682 N N . ASN A 1 89 ? -2.974 12.324 2.625 1.00 92.56 89 ASN A N 1
ATOM 683 C CA . ASN A 1 89 ? -3.141 13.563 1.858 1.00 92.56 89 ASN A CA 1
ATOM 684 C C . ASN A 1 89 ? -4.614 13.824 1.450 1.00 92.56 89 ASN A C 1
ATOM 686 O O . ASN A 1 89 ? -5.442 12.908 1.475 1.00 92.56 89 ASN A O 1
ATOM 690 N N . PRO A 1 90 ? -4.959 15.053 1.014 1.00 91.12 90 PRO A N 1
ATOM 691 C CA . PRO A 1 90 ? -6.278 15.384 0.453 1.00 91.12 90 PRO A CA 1
ATOM 692 C C . PRO A 1 90 ? -6.717 14.468 -0.694 1.00 91.12 90 PRO A C 1
ATOM 694 O O . PRO A 1 90 ? -5.890 13.809 -1.321 1.00 91.12 90 PRO A O 1
ATOM 697 N N . LYS A 1 91 ? -8.017 14.445 -1.007 1.00 92.06 91 LYS A N 1
ATOM 698 C CA . LYS A 1 91 ? -8.587 13.589 -2.067 1.00 92.06 91 LYS A CA 1
ATOM 699 C C . LYS A 1 91 ? -8.051 13.869 -3.470 1.00 92.06 91 LYS A C 1
ATOM 701 O O . LYS A 1 91 ? -8.021 12.975 -4.309 1.00 92.06 91 LYS A O 1
ATOM 706 N N . GLU A 1 92 ? -7.633 15.104 -3.728 1.00 93.31 92 GLU A N 1
ATOM 707 C CA . GLU A 1 92 ? -7.094 15.528 -5.021 1.00 93.31 92 GLU A CA 1
ATOM 708 C C . GLU A 1 92 ? -5.686 14.964 -5.276 1.00 93.31 92 GLU A C 1
ATOM 710 O O . GLU A 1 92 ? -5.225 14.923 -6.422 1.00 93.31 92 GLU A O 1
ATOM 715 N N . ASP A 1 93 ? -5.010 14.513 -4.217 1.00 94.44 93 ASP A N 1
ATOM 716 C CA . ASP A 1 93 ? -3.663 13.976 -4.281 1.00 94.44 93 ASP A CA 1
ATOM 717 C C . ASP A 1 93 ? -3.660 12.462 -4.514 1.00 94.44 93 ASP A C 1
ATOM 719 O O . ASP A 1 93 ? -4.446 11.689 -3.958 1.00 94.44 93 ASP A O 1
ATOM 723 N N . ASN A 1 94 ? -2.665 12.038 -5.289 1.00 96.38 94 ASN A N 1
ATOM 724 C CA . ASN A 1 94 ? -2.238 10.654 -5.413 1.00 96.38 94 ASN A CA 1
ATOM 725 C C . ASN A 1 94 ? -0.697 10.623 -5.436 1.00 96.38 94 ASN A C 1
ATOM 727 O O . ASN A 1 94 ? -0.063 11.644 -5.723 1.00 96.38 94 ASN A O 1
ATOM 731 N N . GLY A 1 95 ? -0.091 9.487 -5.107 1.00 97.00 95 GLY A N 1
ATOM 732 C CA . GLY A 1 95 ? 1.344 9.381 -4.861 1.00 97.00 95 GLY A CA 1
ATOM 733 C C . GLY A 1 95 ? 1.938 8.047 -5.292 1.00 97.00 95 GLY A C 1
ATOM 734 O O . GLY A 1 95 ? 1.234 7.125 -5.694 1.00 97.00 95 GLY A O 1
ATOM 735 N N . TYR A 1 96 ? 3.265 7.972 -5.230 1.00 98.00 96 TYR A N 1
ATOM 736 C CA . TYR A 1 96 ? 4.052 6.861 -5.757 1.00 98.00 96 TYR A CA 1
ATOM 737 C C . TYR A 1 96 ? 5.150 6.495 -4.755 1.00 98.00 96 TYR A C 1
ATOM 739 O O . TYR A 1 96 ? 6.183 7.163 -4.675 1.00 98.00 96 TYR A O 1
ATOM 747 N N . LYS A 1 97 ? 4.916 5.460 -3.943 1.00 98.31 97 LYS A N 1
ATOM 748 C CA . LYS A 1 97 ? 5.876 4.978 -2.939 1.00 98.31 97 LYS A CA 1
ATOM 749 C C . LYS A 1 97 ? 6.668 3.805 -3.514 1.00 98.31 97 LYS A C 1
ATOM 751 O O . LYS A 1 97 ? 6.079 2.895 -4.089 1.00 98.31 97 LYS A O 1
ATOM 756 N N . VAL A 1 98 ? 7.988 3.811 -3.328 1.00 98.69 98 VAL A N 1
ATOM 757 C CA . VAL A 1 98 ? 8.883 2.735 -3.781 1.00 98.69 98 VAL A CA 1
ATOM 758 C C . VAL A 1 98 ? 9.537 2.059 -2.581 1.00 98.69 98 VAL A C 1
ATOM 760 O O . VAL A 1 98 ? 10.073 2.722 -1.690 1.00 98.69 98 VAL A O 1
ATOM 763 N N . TYR A 1 99 ? 9.518 0.733 -2.590 1.00 98.69 99 TYR A N 1
ATOM 764 C CA . TYR A 1 99 ? 10.158 -0.141 -1.616 1.00 98.69 99 TYR A CA 1
ATOM 765 C C . TYR A 1 99 ? 11.273 -0.924 -2.311 1.00 98.69 99 TYR A C 1
ATOM 767 O O . TYR A 1 99 ? 11.070 -1.445 -3.406 1.00 98.69 99 TYR A O 1
ATOM 775 N N . GLY A 1 100 ? 12.455 -0.986 -1.699 1.00 97.94 100 GLY A N 1
ATOM 776 C CA . GLY A 1 100 ? 13.580 -1.778 -2.206 1.00 97.94 100 GLY A CA 1
ATOM 777 C C . GLY A 1 100 ? 13.435 -3.269 -1.887 1.00 97.94 100 GLY A C 1
ATOM 778 O O . GLY A 1 100 ? 12.515 -3.670 -1.181 1.00 97.94 100 GLY A O 1
ATOM 779 N N . SER A 1 101 ? 14.390 -4.083 -2.338 1.00 96.94 101 SER A N 1
ATOM 780 C CA . SER A 1 101 ? 14.373 -5.558 -2.245 1.00 96.94 101 SER A CA 1
ATOM 781 C C . SER A 1 101 ? 14.283 -6.140 -0.827 1.00 96.94 101 SER A C 1
ATOM 783 O O . SER A 1 101 ? 13.946 -7.308 -0.660 1.00 96.94 101 SER A O 1
ATOM 785 N N . LEU A 1 102 ? 14.560 -5.338 0.205 1.00 96.25 102 LEU A N 1
ATOM 786 C CA . LEU A 1 102 ? 14.399 -5.710 1.616 1.00 96.25 102 LEU A CA 1
ATOM 787 C C . LEU A 1 102 ? 13.026 -5.314 2.194 1.00 96.25 102 LEU A C 1
ATOM 789 O O . LEU A 1 102 ? 12.833 -5.377 3.404 1.00 96.25 102 LEU A O 1
ATOM 793 N N . GLY A 1 103 ? 12.094 -4.836 1.363 1.00 95.19 103 GLY A N 1
ATOM 794 C CA . GLY A 1 103 ? 10.779 -4.341 1.787 1.00 95.19 103 GLY A CA 1
ATOM 795 C C . GLY A 1 103 ? 10.814 -2.981 2.499 1.00 95.19 103 GLY A C 1
ATOM 796 O O . GLY A 1 103 ? 9.779 -2.472 2.914 1.00 95.19 103 GLY A O 1
ATOM 797 N N . ALA A 1 104 ? 11.979 -2.351 2.643 1.00 97.12 104 ALA A N 1
ATOM 798 C CA . ALA A 1 104 ? 12.088 -1.011 3.212 1.00 97.12 104 ALA A CA 1
ATOM 799 C C . ALA A 1 104 ? 11.781 0.060 2.156 1.00 97.12 104 ALA A C 1
ATOM 801 O O . ALA A 1 104 ? 12.173 -0.078 0.995 1.00 97.12 104 ALA A O 1
ATOM 802 N N . GLN A 1 105 ? 11.113 1.145 2.559 1.00 97.50 105 GLN A N 1
ATOM 803 C CA . GLN A 1 105 ? 10.919 2.302 1.686 1.00 97.50 105 GLN A CA 1
ATOM 804 C C . GLN A 1 105 ? 12.282 2.901 1.316 1.00 97.50 105 GLN A C 1
ATOM 806 O O . GLN A 1 105 ? 13.172 2.997 2.165 1.00 97.50 105 GLN A O 1
ATOM 811 N N . ILE A 1 106 ? 12.456 3.275 0.047 1.00 97.44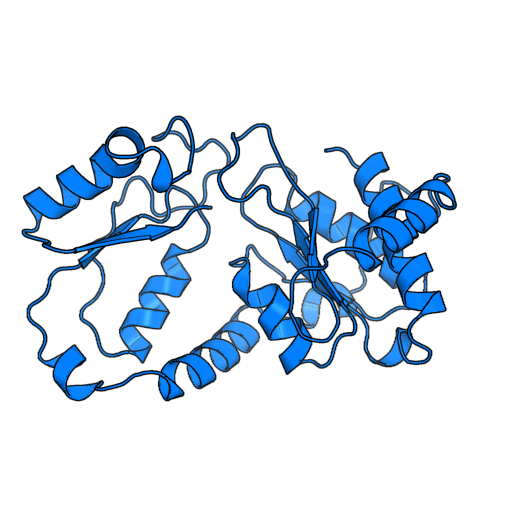 106 ILE A N 1
ATOM 812 C CA . ILE A 1 106 ? 13.726 3.832 -0.425 1.00 97.44 106 ILE A CA 1
ATOM 813 C C . ILE A 1 106 ? 14.045 5.161 0.269 1.00 97.44 106 ILE A C 1
ATOM 815 O O . ILE A 1 106 ? 13.159 5.962 0.570 1.00 97.44 106 ILE A O 1
ATOM 819 N N . ILE A 1 107 ? 15.334 5.398 0.485 1.00 97.31 107 ILE A N 1
ATOM 820 C CA . ILE A 1 107 ? 15.894 6.636 1.033 1.00 97.31 107 ILE A CA 1
ATOM 821 C C . ILE A 1 107 ? 17.152 7.010 0.241 1.00 97.31 107 ILE A C 1
ATOM 823 O O . ILE A 1 107 ? 17.658 6.213 -0.552 1.00 97.31 107 ILE A O 1
ATOM 827 N N . SER A 1 108 ? 17.699 8.202 0.476 1.00 96.25 108 SER A N 1
ATOM 828 C CA . SER A 1 108 ? 18.981 8.608 -0.111 1.00 96.25 108 SER A CA 1
ATOM 829 C C . SER A 1 108 ? 20.108 7.620 0.206 1.00 96.25 108 SER A C 1
ATOM 831 O O . SER A 1 108 ? 20.230 7.197 1.357 1.00 96.25 108 SER A O 1
ATOM 833 N N . PRO A 1 109 ? 20.971 7.286 -0.779 1.00 96.56 109 PRO A N 1
ATOM 834 C CA . PRO A 1 109 ? 21.090 7.898 -2.117 1.00 96.56 109 PRO A CA 1
ATOM 835 C C . PRO A 1 109 ? 20.202 7.297 -3.225 1.00 96.56 109 PRO A C 1
ATOM 837 O O . PRO A 1 1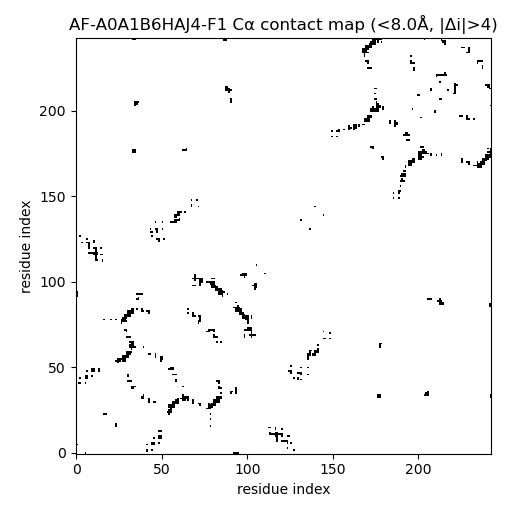09 ? 20.194 7.829 -4.334 1.00 96.56 109 PRO A O 1
ATOM 840 N N . VAL A 1 110 ? 19.460 6.221 -2.949 1.00 97.88 110 VAL A N 1
ATOM 841 C CA . VAL A 1 110 ? 18.695 5.464 -3.961 1.00 97.88 110 VAL A CA 1
ATOM 842 C C . VAL A 1 110 ? 17.618 6.322 -4.632 1.00 97.88 110 VAL A C 1
ATOM 844 O O . VAL A 1 110 ? 17.439 6.261 -5.846 1.00 97.88 110 VAL A O 1
ATOM 847 N N . ASP A 1 111 ? 16.933 7.172 -3.866 1.00 97.94 111 ASP A N 1
ATOM 848 C CA . ASP A 1 111 ? 15.928 8.113 -4.380 1.00 97.94 111 ASP A CA 1
ATOM 849 C C . ASP A 1 111 ? 16.490 9.057 -5.462 1.00 97.94 111 ASP A C 1
ATOM 851 O O . ASP A 1 111 ? 15.870 9.246 -6.509 1.00 97.94 111 ASP A O 1
ATOM 855 N N . LYS A 1 112 ? 17.696 9.596 -5.254 1.00 98.38 112 LYS A N 1
ATOM 856 C CA . LYS A 1 112 ? 18.390 10.486 -6.195 1.00 98.38 112 LYS A CA 1
ATOM 857 C C . LYS A 1 112 ? 18.869 9.743 -7.433 1.00 98.38 112 LYS A C 1
ATOM 859 O O . LYS A 1 112 ? 18.850 10.302 -8.529 1.00 98.38 112 LYS A O 1
ATOM 864 N N . GLU A 1 113 ? 19.299 8.495 -7.278 1.00 98.56 113 GLU A N 1
ATOM 865 C CA . GLU A 1 113 ? 19.705 7.654 -8.405 1.00 98.56 113 GLU A CA 1
ATOM 866 C C . GLU A 1 113 ? 18.513 7.307 -9.299 1.00 98.56 113 GLU A C 1
ATOM 868 O O . GLU A 1 113 ? 18.618 7.427 -10.524 1.00 98.56 113 GLU A O 1
ATOM 873 N N . ILE A 1 114 ? 17.366 6.969 -8.701 1.00 98.69 114 ILE A N 1
ATOM 874 C CA . ILE A 1 114 ? 16.104 6.782 -9.424 1.00 98.69 114 ILE A CA 1
ATOM 875 C C . ILE A 1 114 ? 15.693 8.092 -10.096 1.00 98.69 114 ILE A C 1
ATOM 877 O O . ILE A 1 114 ? 15.417 8.089 -11.291 1.00 98.69 114 ILE A O 1
ATOM 881 N N . GLN A 1 115 ? 15.731 9.225 -9.385 1.00 98.56 115 GLN A N 1
ATOM 882 C CA . GLN A 1 115 ? 15.410 10.533 -9.963 1.00 98.56 115 GLN A CA 1
ATOM 883 C C . GLN A 1 115 ? 16.278 10.853 -11.188 1.00 98.56 115 GLN A C 1
ATOM 885 O O . GLN A 1 115 ? 15.756 11.300 -12.209 1.00 98.56 115 GLN A O 1
ATOM 890 N N . ARG A 1 116 ? 17.590 10.592 -11.122 1.00 98.75 116 ARG A N 1
ATOM 891 C CA . ARG A 1 116 ? 18.488 10.748 -12.275 1.00 98.75 116 ARG A CA 1
ATOM 892 C C . ARG A 1 116 ? 18.041 9.867 -13.444 1.00 98.75 116 ARG A C 1
ATOM 894 O O . ARG A 1 116 ? 17.958 10.360 -14.564 1.00 98.75 116 ARG A O 1
ATOM 901 N N . CYS A 1 117 ? 17.709 8.601 -13.188 1.00 98.75 117 CYS A N 1
ATOM 902 C CA . CYS A 1 117 ? 17.226 7.688 -14.226 1.00 98.75 117 CYS A CA 1
ATOM 903 C C . CYS A 1 117 ? 15.887 8.147 -14.833 1.00 98.75 117 CYS A C 1
ATOM 905 O O . CYS A 1 117 ? 15.701 8.017 -16.038 1.00 98.75 117 CYS A O 1
ATOM 907 N N . ILE A 1 118 ? 14.981 8.736 -14.039 1.00 98.69 118 ILE A N 1
ATOM 908 C CA . ILE A 1 118 ? 13.729 9.336 -14.539 1.00 98.69 118 ILE A CA 1
ATOM 909 C C . ILE A 1 118 ? 14.040 10.456 -15.535 1.00 98.69 118 ILE A C 1
ATOM 911 O O . ILE A 1 118 ? 13.501 10.468 -16.638 1.00 98.69 118 ILE A O 1
ATOM 915 N N . LEU A 1 119 ? 14.951 11.368 -15.180 1.00 98.62 119 LEU A N 1
ATOM 916 C CA . LEU A 1 119 ? 15.344 12.485 -16.048 1.00 98.62 119 LEU A CA 1
ATOM 917 C C . LEU A 1 119 ? 16.042 12.033 -17.343 1.00 98.62 119 LEU A C 1
ATOM 919 O O . LEU A 1 119 ? 16.022 12.760 -18.333 1.00 98.62 119 LEU A O 1
ATOM 923 N N . GLU A 1 120 ? 16.630 10.837 -17.356 1.00 98.38 120 GLU A N 1
ATOM 924 C CA . GLU A 1 120 ? 17.229 10.215 -18.545 1.00 98.38 120 GLU A CA 1
ATOM 925 C C . GLU A 1 120 ? 16.211 9.462 -19.415 1.00 98.38 120 GLU A C 1
ATOM 927 O O . GLU A 1 120 ? 16.515 9.119 -20.555 1.00 98.38 120 GLU A O 1
ATOM 932 N N . CYS A 1 121 ? 15.010 9.197 -18.897 1.00 96.88 121 CYS A N 1
ATOM 933 C CA . CYS A 1 121 ? 13.978 8.368 -19.524 1.00 96.88 121 CYS A CA 1
ATOM 934 C C . CYS A 1 121 ? 12.641 9.121 -19.633 1.00 96.88 121 CYS A C 1
ATOM 936 O O . CYS A 1 121 ? 11.591 8.587 -19.277 1.00 96.88 121 CYS A O 1
ATOM 938 N N . LEU A 1 122 ? 12.679 10.372 -20.106 1.00 98.00 122 LEU A N 1
ATOM 939 C CA . LEU A 1 122 ? 11.486 11.222 -20.220 1.00 98.00 122 LEU A CA 1
ATOM 940 C C . LEU A 1 122 ? 10.618 10.922 -21.450 1.00 98.00 122 LEU A C 1
ATOM 942 O O . LEU A 1 122 ? 9.433 11.248 -21.434 1.00 98.00 122 LEU A O 1
ATOM 946 N N . GLU A 1 123 ? 11.173 10.316 -22.500 1.00 97.75 123 GLU A N 1
ATOM 947 C CA . GLU A 1 123 ? 10.388 9.906 -23.668 1.00 97.75 123 GLU A CA 1
ATOM 948 C C . GLU A 1 123 ? 9.617 8.613 -23.342 1.00 97.75 123 GLU A C 1
ATOM 950 O O . GLU A 1 123 ? 10.251 7.629 -22.944 1.00 97.75 123 GLU A O 1
ATOM 955 N N . PRO A 1 124 ? 8.276 8.580 -23.462 1.00 96.56 124 PRO A N 1
ATOM 956 C CA . PRO A 1 124 ? 7.492 7.377 -23.197 1.00 96.56 124 PRO A CA 1
ATOM 957 C C . PRO A 1 124 ? 7.847 6.219 -24.142 1.00 96.56 124 PRO A C 1
ATOM 959 O O . PRO A 1 124 ? 7.842 6.372 -25.361 1.00 96.56 124 PRO A O 1
ATOM 962 N N . THR A 1 125 ? 8.118 5.039 -23.586 1.00 92.94 125 THR A N 1
ATOM 963 C CA . THR A 1 125 ? 8.401 3.801 -24.329 1.00 92.94 125 THR A CA 1
ATOM 964 C C . THR A 1 125 ? 7.145 2.985 -24.617 1.00 92.94 125 THR A C 1
ATOM 966 O O . THR A 1 125 ? 7.180 2.077 -25.445 1.00 92.94 125 THR A O 1
ATOM 969 N N . ILE A 1 126 ? 6.034 3.312 -23.956 1.00 93.69 126 ILE A N 1
ATOM 970 C CA . ILE A 1 126 ? 4.724 2.689 -24.148 1.00 93.69 126 ILE A CA 1
ATOM 971 C C . ILE A 1 126 ? 3.665 3.739 -24.489 1.00 93.69 126 ILE A C 1
ATOM 973 O O . ILE A 1 126 ? 3.850 4.937 -24.267 1.00 93.69 126 ILE A O 1
ATOM 977 N N . SER A 1 127 ? 2.531 3.276 -25.014 1.00 91.00 127 SER A N 1
ATOM 978 C CA . SER A 1 127 ? 1.357 4.119 -25.247 1.00 91.00 127 SER A CA 1
ATOM 979 C C . SER A 1 127 ? 0.540 4.322 -23.963 1.00 91.00 127 SER A C 1
ATOM 981 O O . SER A 1 127 ? 0.697 3.582 -22.993 1.00 91.00 127 SER A O 1
ATOM 983 N N . TRP A 1 128 ? -0.370 5.300 -23.966 1.00 88.94 128 TRP A N 1
ATOM 984 C CA . TRP A 1 128 ? -1.326 5.495 -22.870 1.00 88.94 128 TRP A CA 1
ATOM 985 C C . TRP A 1 128 ? -2.310 4.328 -22.754 1.00 88.94 128 TRP A C 1
ATOM 987 O O . TRP A 1 128 ? -2.736 3.975 -21.656 1.00 88.94 128 TRP A O 1
ATOM 997 N N . GLU A 1 129 ? -2.688 3.718 -23.872 1.00 90.56 129 GLU A N 1
ATOM 998 C CA . GLU A 1 129 ? -3.537 2.534 -23.857 1.00 90.56 129 GLU A CA 1
ATOM 999 C C . GLU A 1 129 ? -2.675 1.330 -23.488 1.00 90.56 129 GLU A C 1
ATOM 1001 O O . GLU A 1 129 ? -1.744 0.961 -24.209 1.00 90.56 129 GLU A O 1
ATOM 1006 N N . VAL A 1 130 ? -2.964 0.752 -22.323 1.00 89.19 130 VAL A N 1
ATOM 1007 C CA . VAL A 1 130 ? -2.242 -0.406 -21.803 1.00 89.19 130 VAL A CA 1
ATOM 1008 C C . VAL A 1 130 ? -3.168 -1.604 -21.776 1.00 89.19 130 VAL A C 1
ATOM 1010 O O . VAL A 1 130 ? -4.344 -1.504 -21.434 1.00 89.19 130 VAL A O 1
ATOM 1013 N N . THR A 1 131 ? -2.629 -2.745 -22.172 1.00 87.25 131 THR A N 1
ATOM 1014 C CA . THR A 1 131 ? -3.269 -4.048 -22.027 1.00 87.25 131 THR A CA 1
ATOM 1015 C C . THR A 1 131 ? -2.241 -4.934 -21.355 1.00 87.25 131 THR A C 1
ATOM 1017 O O . THR A 1 131 ? -1.187 -5.182 -21.934 1.00 87.25 131 THR A O 1
ATOM 1020 N N . LEU A 1 132 ? -2.528 -5.336 -20.120 1.00 88.19 132 LEU A N 1
ATOM 1021 C CA . LEU A 1 132 ? -1.670 -6.226 -19.347 1.00 88.19 132 LEU A CA 1
ATOM 1022 C C . LEU A 1 132 ? -1.972 -7.675 -19.729 1.00 88.19 132 LEU A C 1
ATOM 1024 O O . LEU A 1 132 ? -3.122 -8.014 -20.035 1.00 88.19 132 LEU A O 1
ATOM 1028 N N . SER A 1 133 ? -0.954 -8.532 -19.721 1.00 85.75 133 SER A N 1
ATOM 1029 C CA . SER A 1 133 ? -1.163 -9.970 -19.896 1.00 85.75 133 SER A CA 1
ATOM 1030 C C . SER A 1 133 ? -1.966 -10.567 -18.740 1.00 85.75 133 SER A C 1
ATOM 1032 O O . SER A 1 133 ? -1.998 -10.043 -17.625 1.00 85.75 133 SER A O 1
ATOM 1034 N N . ALA A 1 134 ? -2.599 -11.713 -19.004 1.00 79.88 134 ALA A N 1
ATOM 1035 C CA . ALA A 1 134 ? -3.259 -12.493 -17.960 1.00 79.88 134 ALA A CA 1
ATOM 1036 C C . ALA A 1 134 ? -2.279 -12.862 -16.836 1.00 79.88 134 ALA A C 1
ATOM 1038 O O . ALA A 1 134 ? -2.658 -12.805 -15.676 1.00 79.88 134 ALA A O 1
ATOM 1039 N N . ASP A 1 135 ? -1.018 -13.144 -17.172 1.00 74.62 135 ASP A N 1
ATOM 1040 C CA . ASP A 1 135 ? 0.033 -13.431 -16.197 1.00 74.62 135 ASP A CA 1
ATOM 1041 C C . ASP A 1 135 ? 0.194 -12.271 -15.201 1.00 74.62 135 ASP A C 1
ATOM 1043 O O . ASP A 1 135 ? 0.107 -12.486 -13.998 1.00 74.62 135 ASP A O 1
ATOM 1047 N N . THR A 1 136 ? 0.308 -11.025 -15.663 1.00 76.25 136 THR A N 1
ATOM 1048 C CA . THR A 1 136 ? 0.413 -9.862 -14.763 1.00 76.25 136 THR A CA 1
ATOM 1049 C C . THR A 1 136 ? -0.853 -9.609 -13.932 1.00 76.25 136 THR A C 1
ATOM 1051 O O . THR A 1 136 ? -0.759 -9.087 -12.820 1.00 76.25 136 THR A O 1
ATOM 1054 N N . LEU A 1 137 ? -2.031 -9.979 -14.444 1.00 68.75 137 LEU A N 1
ATOM 1055 C CA . LEU A 1 137 ? -3.324 -9.762 -13.782 1.00 68.75 137 LEU A CA 1
ATOM 1056 C C . LEU A 1 137 ? -3.723 -10.873 -12.791 1.00 68.75 137 LEU A C 1
ATOM 1058 O O . LEU A 1 137 ? -4.461 -10.595 -11.848 1.00 68.75 137 LEU A O 1
ATOM 1062 N N . ASP A 1 138 ? -3.274 -12.112 -13.005 1.00 60.78 138 ASP A N 1
ATOM 1063 C CA . ASP A 1 138 ? -3.762 -13.313 -12.300 1.00 60.78 138 ASP A CA 1
ATOM 1064 C C . ASP A 1 138 ? -2.775 -13.835 -11.233 1.00 60.78 138 ASP A C 1
ATOM 1066 O O . ASP A 1 138 ? -3.088 -14.746 -10.469 1.00 60.78 138 ASP A O 1
ATOM 1070 N N . GLN A 1 139 ? -1.568 -13.260 -11.144 1.00 59.16 139 GLN A N 1
ATOM 1071 C CA . GLN A 1 139 ? -0.478 -13.828 -10.336 1.00 59.16 139 GLN A CA 1
ATOM 1072 C C . GLN A 1 139 ? -0.506 -13.506 -8.839 1.00 59.16 139 GLN A C 1
ATOM 1074 O O . GLN A 1 139 ? 0.078 -14.253 -8.055 1.00 59.16 139 GLN A O 1
ATOM 1079 N N . MET A 1 140 ? -1.182 -12.440 -8.407 1.00 62.53 140 MET A N 1
ATOM 1080 C CA . MET A 1 140 ? -1.321 -12.133 -6.980 1.00 62.53 140 MET A CA 1
ATOM 1081 C C . MET A 1 140 ? -2.785 -11.952 -6.610 1.00 62.53 140 MET A C 1
ATOM 1083 O O . MET A 1 140 ? -3.311 -10.837 -6.529 1.00 62.53 140 MET A O 1
ATOM 1087 N N . GLN A 1 141 ? -3.438 -13.078 -6.316 1.00 64.88 141 GLN A N 1
ATOM 1088 C CA . GLN A 1 141 ? -4.709 -13.019 -5.619 1.00 64.88 141 GLN A CA 1
ATOM 1089 C C . GLN A 1 141 ? -4.478 -12.378 -4.250 1.00 64.88 141 GLN A C 1
ATOM 1091 O O . GLN A 1 141 ? -3.693 -12.855 -3.428 1.00 64.88 141 GLN A O 1
ATOM 1096 N N . LEU A 1 142 ? -5.183 -11.275 -4.002 1.00 68.25 142 LEU A N 1
ATOM 1097 C CA . LEU A 1 142 ? -5.135 -10.525 -2.747 1.00 68.25 142 LEU A CA 1
ATOM 1098 C C . LEU A 1 142 ? -5.326 -11.438 -1.522 1.00 68.25 142 LEU A C 1
ATOM 1100 O O . LEU A 1 142 ? -4.753 -11.184 -0.462 1.00 68.25 142 LEU A O 1
ATOM 1104 N N . ILE A 1 143 ? -6.100 -12.515 -1.686 1.00 66.62 143 ILE A N 1
ATOM 1105 C CA . ILE A 1 143 ? -6.374 -13.496 -0.641 1.00 66.62 143 ILE A CA 1
ATOM 1106 C C . ILE A 1 143 ? -5.134 -14.310 -0.244 1.00 66.62 143 ILE A C 1
ATOM 1108 O O . ILE A 1 143 ? -4.882 -14.443 0.949 1.00 66.62 143 ILE A O 1
ATOM 1112 N N . ASP A 1 144 ? -4.301 -14.749 -1.190 1.00 76.69 144 ASP A N 1
ATOM 1113 C CA . ASP A 1 144 ? -3.115 -15.568 -0.895 1.00 76.69 144 ASP A CA 1
ATOM 1114 C C . ASP A 1 144 ? -2.056 -14.759 -0.136 1.00 76.69 144 ASP A C 1
ATOM 1116 O O . ASP A 1 144 ? -1.461 -15.218 0.844 1.00 76.69 144 ASP A O 1
ATOM 1120 N N . MET A 1 145 ? -1.876 -13.496 -0.529 1.00 86.00 145 MET A N 1
ATOM 1121 C CA . MET A 1 145 ? -0.992 -12.577 0.187 1.00 86.00 145 MET A CA 1
ATOM 1122 C C . MET A 1 145 ? -1.501 -12.231 1.577 1.00 86.00 145 MET A C 1
ATOM 1124 O O . MET A 1 145 ? -0.710 -12.150 2.521 1.00 86.00 145 MET A O 1
ATOM 1128 N N . ALA A 1 146 ? -2.813 -12.037 1.710 1.00 86.81 146 ALA A N 1
ATOM 1129 C CA . ALA A 1 146 ? -3.441 -11.827 3.001 1.00 86.81 146 ALA A CA 1
ATOM 1130 C C . ALA A 1 146 ? -3.183 -13.034 3.916 1.00 86.81 146 ALA A C 1
ATOM 1132 O O . ALA A 1 146 ? -2.721 -12.853 5.041 1.00 86.81 146 ALA A O 1
ATOM 1133 N N . ASP A 1 147 ? -3.403 -14.259 3.435 1.00 91.38 147 ASP A N 1
ATOM 1134 C CA . ASP A 1 147 ? -3.171 -15.500 4.184 1.00 91.38 147 ASP A CA 1
ATOM 1135 C C . ASP A 1 147 ? -1.734 -15.595 4.713 1.00 91.38 147 ASP A C 1
ATOM 1137 O O . ASP A 1 147 ? -1.529 -15.816 5.914 1.00 91.38 147 ASP A O 1
ATOM 1141 N N . ALA A 1 148 ? -0.740 -15.359 3.850 1.00 92.50 148 ALA A N 1
ATOM 1142 C CA . ALA A 1 148 ? 0.670 -15.351 4.233 1.00 92.50 148 ALA A CA 1
ATOM 1143 C C . ALA A 1 148 ? 0.991 -14.249 5.262 1.00 92.50 148 ALA A C 1
ATOM 1145 O O . ALA A 1 148 ? 1.687 -14.501 6.253 1.00 92.50 148 ALA A O 1
ATOM 1146 N N . TYR A 1 149 ? 0.439 -13.045 5.077 1.00 94.31 149 TYR A N 1
ATOM 1147 C CA . TYR A 1 149 ? 0.610 -11.930 6.012 1.00 94.31 149 TYR A CA 1
ATOM 1148 C C . TYR A 1 149 ? 0.019 -12.258 7.391 1.00 94.31 149 TYR A C 1
ATOM 1150 O O . TYR A 1 149 ? 0.652 -12.034 8.425 1.00 94.31 149 TYR A O 1
ATOM 1158 N N . TYR A 1 150 ? -1.178 -12.849 7.433 1.00 94.88 150 TYR A N 1
ATOM 1159 C CA . TYR A 1 150 ? -1.826 -13.238 8.685 1.00 94.88 150 TYR A CA 1
ATOM 1160 C C . TYR A 1 150 ? -1.157 -14.425 9.368 1.00 94.88 150 TYR A C 1
ATOM 1162 O O . TYR A 1 150 ? -1.146 -14.483 10.601 1.00 94.88 150 TYR A O 1
ATOM 1170 N N . ALA A 1 151 ? -0.569 -15.352 8.609 1.00 94.62 151 ALA A N 1
ATOM 1171 C CA . ALA A 1 151 ? 0.253 -16.415 9.175 1.00 94.62 151 ALA A CA 1
ATOM 1172 C C . ALA A 1 151 ? 1.445 -15.829 9.946 1.00 94.62 151 ALA A C 1
ATOM 1174 O O . ALA A 1 151 ? 1.692 -16.248 11.078 1.00 94.62 151 ALA A O 1
ATOM 1175 N N . LEU A 1 152 ? 2.112 -14.807 9.392 1.00 93.19 152 LEU A N 1
ATOM 1176 C CA . LEU A 1 152 ? 3.162 -14.064 10.094 1.00 93.19 152 LEU A CA 1
ATOM 1177 C C . LEU A 1 152 ? 2.602 -13.309 11.308 1.00 93.19 152 LEU A C 1
ATOM 1179 O O . LEU A 1 152 ? 3.128 -13.465 12.411 1.00 93.19 152 LEU A O 1
ATOM 1183 N N . LEU A 1 153 ? 1.511 -12.553 11.144 1.00 93.44 153 LEU A N 1
ATOM 1184 C CA . LEU A 1 153 ? 0.866 -11.808 12.235 1.00 93.44 153 LEU A CA 1
ATOM 1185 C C . LEU A 1 153 ? 0.545 -12.714 13.426 1.00 93.44 153 LEU A C 1
ATOM 1187 O O . LEU A 1 153 ? 0.817 -12.351 14.570 1.00 93.44 153 LEU A O 1
ATOM 1191 N N . LYS A 1 154 ? 0.029 -13.920 13.164 1.00 95.12 154 LYS A N 1
ATOM 1192 C CA . LYS A 1 154 ? -0.299 -14.917 14.188 1.00 95.12 154 LYS A CA 1
ATOM 1193 C C . LYS A 1 154 ? 0.904 -15.282 15.059 1.00 95.12 154 LYS A C 1
ATOM 1195 O O . LYS A 1 154 ? 0.724 -15.517 16.251 1.00 95.12 154 LYS A O 1
ATOM 1200 N N . THR A 1 155 ? 2.116 -15.302 14.499 1.00 95.12 155 THR A N 1
ATOM 1201 C CA . THR A 1 155 ? 3.345 -15.574 15.269 1.00 95.12 155 THR A CA 1
ATOM 1202 C C . THR A 1 155 ? 3.717 -14.439 16.226 1.00 95.12 155 THR A C 1
ATOM 1204 O O . THR A 1 155 ? 4.361 -14.688 17.241 1.00 95.12 155 THR A O 1
ATOM 1207 N N . GLY A 1 156 ? 3.268 -13.212 15.941 1.00 93.75 156 GLY A N 1
ATOM 1208 C CA . GLY A 1 156 ? 3.447 -12.040 16.800 1.00 93.75 156 GLY A CA 1
ATOM 1209 C C . GLY A 1 156 ? 2.364 -11.868 17.870 1.00 93.75 156 GLY A C 1
ATOM 1210 O O . GLY A 1 156 ? 2.468 -10.969 18.705 1.00 93.75 156 GLY A O 1
ATOM 1211 N N . VAL A 1 157 ? 1.316 -12.702 17.876 1.00 94.69 157 VAL A N 1
ATOM 1212 C CA . VAL A 1 157 ? 0.239 -12.617 18.873 1.00 94.69 157 VAL A CA 1
ATOM 1213 C C . VAL A 1 157 ? 0.751 -13.113 20.224 1.00 94.69 157 VAL A C 1
ATOM 1215 O O . VAL A 1 157 ? 0.903 -14.311 20.446 1.00 94.69 157 VAL A O 1
ATOM 1218 N N . PHE A 1 158 ? 0.963 -12.178 21.153 1.00 93.50 158 PHE A N 1
ATOM 1219 C CA . PHE A 1 158 ? 1.536 -12.460 22.471 1.00 93.50 158 PHE A CA 1
ATOM 1220 C C . PHE A 1 158 ? 0.693 -13.426 23.321 1.00 93.50 158 PHE A C 1
ATOM 1222 O O . PHE A 1 158 ? 1.221 -14.397 23.859 1.00 93.50 158 PHE A O 1
ATOM 1229 N N . ASN A 1 159 ? -0.617 -13.181 23.454 1.00 94.25 159 ASN A N 1
ATOM 1230 C CA . ASN A 1 159 ? -1.502 -14.026 24.261 1.00 94.25 159 ASN A CA 1
ATOM 1231 C C . ASN A 1 159 ? -2.923 -14.105 23.681 1.00 94.25 159 ASN A C 1
ATOM 1233 O O . ASN A 1 159 ? -3.832 -13.386 24.092 1.00 94.25 159 ASN A O 1
ATOM 1237 N N . SER A 1 160 ? -3.127 -15.032 22.743 1.00 94.31 160 SER A N 1
ATOM 1238 C CA . SER A 1 160 ? -4.435 -15.219 22.096 1.00 94.31 160 SER A CA 1
ATOM 1239 C C . SER A 1 160 ? -5.548 -15.699 23.044 1.00 94.31 160 SER A C 1
ATOM 1241 O O . SER A 1 160 ? -6.721 -15.487 22.749 1.00 94.31 160 SER A O 1
ATOM 1243 N N . ALA A 1 161 ? -5.213 -16.334 24.176 1.00 95.19 161 ALA A N 1
ATOM 1244 C CA . ALA A 1 161 ? -6.206 -16.756 25.167 1.00 95.19 161 ALA A CA 1
ATOM 1245 C C . ALA A 1 161 ? -6.759 -15.547 25.937 1.00 95.19 161 ALA A C 1
ATOM 1247 O O . ALA A 1 161 ? -7.971 -15.379 26.025 1.00 95.19 161 ALA A O 1
ATOM 1248 N N . ALA A 1 162 ? -5.875 -14.653 26.392 1.00 95.88 162 ALA A N 1
ATOM 1249 C CA . ALA A 1 162 ? -6.281 -13.400 27.025 1.00 95.88 162 ALA A CA 1
ATOM 1250 C C . ALA A 1 162 ? -7.073 -12.497 26.064 1.00 95.88 162 ALA A C 1
ATOM 1252 O O . ALA A 1 162 ? -8.032 -11.852 26.479 1.00 95.88 162 ALA A O 1
ATOM 1253 N N . ASN A 1 163 ? -6.717 -12.484 24.773 1.00 95.75 163 ASN A N 1
ATOM 1254 C CA . ASN A 1 163 ? -7.474 -11.749 23.757 1.00 95.75 163 ASN A CA 1
ATOM 1255 C C . ASN A 1 163 ? -8.926 -12.247 23.653 1.00 95.75 163 ASN A C 1
ATOM 1257 O O . ASN A 1 163 ? -9.841 -11.426 23.595 1.00 95.75 163 ASN A O 1
ATOM 1261 N N . ALA A 1 164 ? -9.132 -13.569 23.695 1.00 95.69 164 ALA A N 1
ATOM 1262 C CA . ALA A 1 164 ? -10.456 -14.188 23.611 1.00 95.69 164 ALA A CA 1
ATOM 1263 C C . ALA A 1 164 ? -11.324 -13.923 24.853 1.00 95.69 164 ALA A C 1
ATOM 1265 O O . ALA A 1 164 ? -12.542 -13.796 24.741 1.00 95.69 164 ALA A O 1
ATOM 1266 N N . GLU A 1 165 ? -10.704 -13.815 26.030 1.00 96.38 165 GLU A N 1
ATOM 1267 C CA . GLU A 1 165 ? -11.383 -13.489 27.293 1.00 96.38 165 GLU A CA 1
ATOM 1268 C C . GLU A 1 165 ? -11.576 -11.977 27.504 1.00 96.38 165 GLU A C 1
ATOM 1270 O O . GLU A 1 165 ? -12.299 -11.556 28.410 1.00 96.38 165 GLU A O 1
ATOM 1275 N N . SER A 1 166 ? -10.952 -11.144 26.666 1.00 94.31 166 SER A N 1
ATOM 1276 C CA . SER A 1 166 ? -10.991 -9.691 26.798 1.00 94.31 166 SER A CA 1
ATOM 1277 C C . SER A 1 166 ? -12.417 -9.143 26.725 1.00 94.31 166 SER A C 1
ATOM 1279 O O . SER A 1 166 ? -13.213 -9.460 25.836 1.00 94.31 166 SER A O 1
ATOM 1281 N N . THR A 1 167 ? -12.743 -8.243 27.648 1.00 94.12 167 THR A N 1
ATOM 1282 C CA . THR A 1 167 ? -14.008 -7.502 27.653 1.00 94.12 167 THR A CA 1
ATOM 1283 C C . THR A 1 167 ? -13.922 -6.157 26.937 1.00 94.12 167 THR A C 1
ATOM 1285 O O . THR A 1 167 ? -14.932 -5.462 26.870 1.00 94.12 167 THR A O 1
ATOM 1288 N N . LEU A 1 168 ? -12.757 -5.804 26.381 1.00 94.56 168 LEU A N 1
ATOM 1289 C CA . LEU A 1 168 ? -12.553 -4.532 25.692 1.00 94.56 168 LEU A CA 1
ATOM 1290 C C . LEU A 1 168 ? -13.433 -4.424 24.444 1.00 94.56 168 LEU A C 1
ATOM 1292 O O . LEU A 1 168 ? -13.410 -5.292 23.572 1.00 94.56 168 LEU A O 1
ATOM 1296 N N . ASN A 1 169 ? -14.148 -3.307 2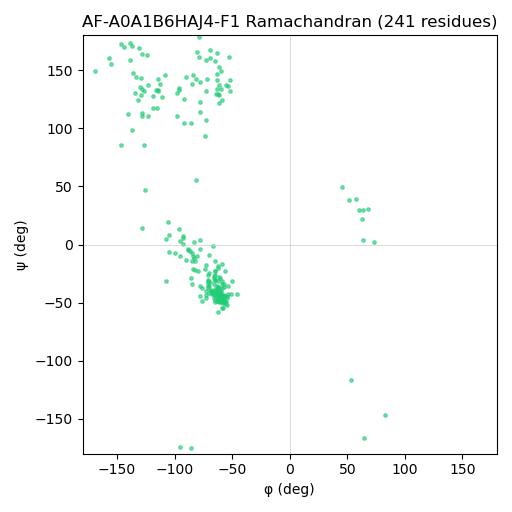4.353 1.00 96.19 169 ASN A N 1
ATOM 1297 C CA . ASN A 1 169 ? -14.789 -2.853 23.129 1.00 96.19 169 ASN A CA 1
ATOM 1298 C C . ASN A 1 169 ? -13.813 -1.920 22.405 1.00 96.19 169 ASN A C 1
ATOM 1300 O O . ASN A 1 169 ? -13.305 -0.962 22.997 1.00 96.19 169 ASN A O 1
ATOM 1304 N N . ILE A 1 170 ? -13.525 -2.228 21.141 1.00 98.19 170 ILE A N 1
ATOM 1305 C CA . ILE A 1 170 ? -12.580 -1.479 20.312 1.00 98.19 170 ILE A CA 1
ATOM 1306 C C . ILE A 1 170 ? -13.349 -0.924 19.122 1.00 98.19 170 ILE A C 1
ATOM 1308 O O . ILE A 1 170 ? -13.886 -1.687 18.320 1.00 98.19 170 ILE A O 1
ATOM 1312 N N . THR A 1 171 ? -13.401 0.400 19.009 1.00 98.56 171 THR A N 1
ATOM 1313 C CA . THR A 1 171 ? -13.979 1.065 17.839 1.00 98.56 171 THR A CA 1
ATOM 1314 C C . THR A 1 171 ? -12.932 1.177 16.744 1.00 98.56 171 THR A C 1
ATOM 1316 O O . THR A 1 171 ? -11.782 1.515 17.018 1.00 98.56 171 THR A O 1
ATOM 1319 N N . TYR A 1 172 ? -13.336 0.915 15.505 1.00 98.38 172 TYR A N 1
ATOM 1320 C CA . TYR A 1 172 ? -12.468 1.001 14.342 1.00 98.38 172 TYR A CA 1
ATOM 1321 C C . TYR A 1 172 ? -13.023 1.955 13.290 1.00 98.38 172 TYR A C 1
ATOM 1323 O O . TYR A 1 172 ? -14.208 1.899 12.965 1.00 98.38 172 TYR A O 1
ATOM 1331 N N . THR A 1 173 ? -12.148 2.774 12.714 1.00 97.94 173 THR A N 1
ATOM 1332 C CA . THR A 1 173 ? -12.437 3.530 11.495 1.00 97.94 173 THR A CA 1
ATOM 1333 C C . THR A 1 173 ? -11.366 3.284 10.436 1.00 97.94 173 THR A C 1
ATOM 1335 O O . THR A 1 173 ? -10.171 3.376 10.725 1.00 97.94 173 THR A O 1
ATOM 1338 N N . ALA A 1 174 ? -11.803 2.990 9.208 1.00 96.62 174 ALA A N 1
ATOM 1339 C CA . ALA A 1 174 ? -10.933 2.977 8.035 1.00 96.62 174 ALA A CA 1
ATOM 1340 C C . ALA A 1 174 ? -10.780 4.374 7.417 1.00 96.62 174 ALA A C 1
ATOM 1342 O O . ALA A 1 174 ? -9.996 4.530 6.494 1.00 96.62 174 ALA A O 1
ATOM 1343 N N . MET A 1 175 ? -11.536 5.380 7.879 1.00 95.94 175 MET A N 1
ATOM 1344 C CA . MET A 1 175 ? -11.569 6.728 7.296 1.00 95.94 175 MET A CA 1
ATO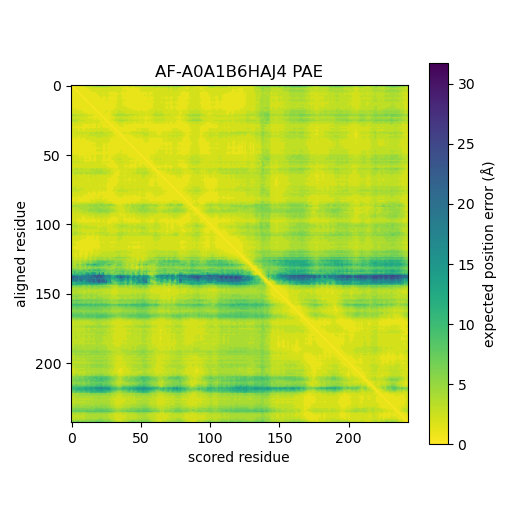M 1345 C C . MET A 1 175 ? -11.818 6.734 5.774 1.00 95.94 175 MET A C 1
ATOM 1347 O O . MET A 1 175 ? -11.259 7.569 5.067 1.00 95.94 175 MET A O 1
ATOM 1351 N N . HIS A 1 176 ? -12.684 5.831 5.288 1.00 96.81 176 HIS A N 1
ATOM 1352 C CA . HIS A 1 176 ? -12.917 5.544 3.856 1.00 96.81 176 HIS A CA 1
ATOM 1353 C C . HIS A 1 176 ? -11.700 4.984 3.106 1.00 96.81 176 HIS A C 1
ATOM 1355 O O . HIS A 1 176 ? -11.582 5.102 1.887 1.00 96.81 176 HIS A O 1
ATOM 1361 N N . GLY A 1 177 ? -10.774 4.400 3.853 1.00 96.12 177 GLY A N 1
ATOM 1362 C CA . GLY A 1 177 ? -9.639 3.636 3.375 1.00 96.12 177 GLY A CA 1
ATOM 1363 C C . GLY A 1 177 ? -9.949 2.178 3.109 1.00 96.12 177 GLY A C 1
ATOM 1364 O O . GLY A 1 177 ? -11.066 1.693 3.277 1.00 96.12 177 GLY A O 1
ATOM 1365 N N . VAL A 1 178 ? -8.901 1.440 2.763 1.00 95.44 178 VAL A N 1
ATOM 1366 C CA . VAL A 1 178 ? -9.005 0.029 2.357 1.00 95.44 178 VAL A CA 1
ATOM 1367 C C . VAL A 1 178 ? -8.931 -0.948 3.535 1.00 95.44 178 VAL A C 1
ATOM 1369 O O . VAL A 1 178 ? -9.052 -2.155 3.353 1.00 95.44 178 VAL A O 1
ATOM 1372 N N . GLY A 1 179 ? -8.702 -0.452 4.756 1.00 95.31 179 GLY A N 1
ATOM 1373 C CA . GLY A 1 179 ? -8.285 -1.261 5.905 1.00 95.31 179 GLY A CA 1
ATOM 1374 C C . GLY A 1 179 ? -9.355 -2.156 6.545 1.00 95.31 179 GLY A C 1
ATOM 1375 O O . GLY A 1 179 ? -8.994 -3.130 7.210 1.00 95.31 179 GLY A O 1
ATOM 1376 N N . TYR A 1 180 ? -10.652 -1.881 6.355 1.00 96.62 180 TYR A N 1
ATOM 1377 C CA . TYR A 1 180 ? -11.720 -2.564 7.103 1.00 96.62 180 TYR A CA 1
ATOM 1378 C C . TYR A 1 180 ? -11.748 -4.098 6.966 1.00 96.62 180 TYR A C 1
ATOM 1380 O O . TYR A 1 180 ? -11.674 -4.777 7.997 1.00 96.62 180 TYR A O 1
ATOM 1388 N N . PRO A 1 181 ? -11.801 -4.696 5.758 1.00 94.38 181 PRO A N 1
ATOM 1389 C CA . PRO A 1 181 ? -11.800 -6.157 5.641 1.00 94.38 181 PRO A CA 1
ATOM 1390 C C . PRO A 1 181 ? -10.551 -6.787 6.281 1.00 94.38 181 PRO A C 1
ATOM 1392 O O . PRO A 1 181 ? -10.616 -7.873 6.863 1.00 94.38 181 PRO A O 1
ATOM 1395 N N . PHE A 1 182 ? -9.420 -6.077 6.253 1.00 94.25 182 PHE A N 1
ATOM 1396 C CA . PHE A 1 182 ? -8.159 -6.567 6.794 1.00 94.25 182 PHE A CA 1
ATOM 1397 C C . PHE A 1 182 ? -8.076 -6.469 8.319 1.00 94.25 182 PHE A C 1
ATOM 1399 O O . PHE A 1 182 ? -7.507 -7.361 8.957 1.00 94.25 182 PHE A O 1
ATOM 1406 N N . ILE A 1 183 ? -8.644 -5.432 8.939 1.00 95.81 183 ILE A N 1
ATOM 1407 C CA . ILE A 1 183 ? -8.650 -5.343 10.404 1.00 95.81 183 ILE A CA 1
ATOM 1408 C C . ILE A 1 183 ? -9.599 -6.374 11.017 1.00 95.81 183 ILE A C 1
ATOM 1410 O O . ILE A 1 183 ? -9.255 -6.976 12.033 1.00 95.81 183 ILE A O 1
ATOM 1414 N N . VAL A 1 184 ? -10.749 -6.634 10.377 1.00 96.50 184 VAL A N 1
ATOM 1415 C CA . VAL A 1 184 ? -11.700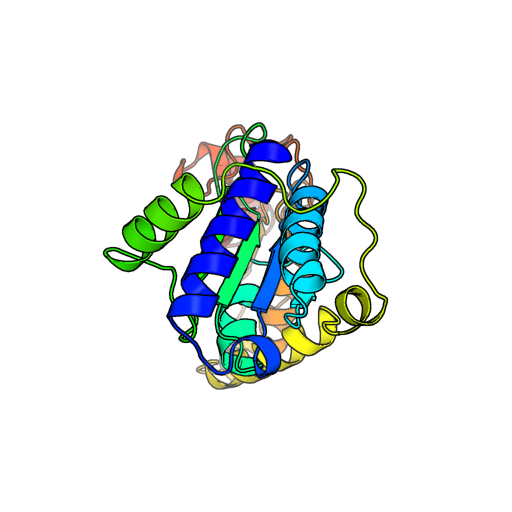 -7.670 10.816 1.00 96.50 184 VAL A CA 1
ATOM 1416 C C . VAL A 1 184 ? -10.982 -9.013 10.884 1.00 96.50 184 VAL A C 1
ATOM 1418 O O . VAL A 1 184 ? -10.939 -9.651 11.938 1.00 96.50 184 VAL A O 1
ATOM 1421 N N . ARG A 1 185 ? -10.294 -9.376 9.799 1.00 95.50 185 ARG A N 1
ATOM 1422 C CA . ARG A 1 185 ? -9.516 -10.611 9.731 1.00 95.50 185 ARG A CA 1
ATOM 1423 C C . ARG A 1 185 ? -8.333 -10.635 10.707 1.00 95.50 185 ARG A C 1
ATOM 1425 O O . ARG A 1 185 ? -8.063 -11.668 11.318 1.00 95.50 185 ARG A O 1
ATOM 1432 N N . ALA A 1 186 ? -7.642 -9.510 1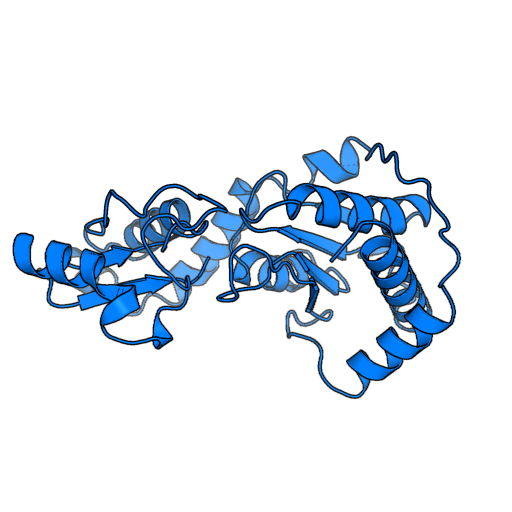0.913 1.00 95.44 186 ALA A N 1
ATOM 1433 C CA . ALA A 1 186 ? -6.560 -9.418 11.901 1.00 95.44 186 ALA A CA 1
ATOM 1434 C C . ALA A 1 186 ? -7.058 -9.723 13.323 1.00 95.44 186 ALA A C 1
ATOM 1436 O O . ALA A 1 186 ? -6.394 -10.437 14.077 1.00 95.44 186 ALA A O 1
ATOM 1437 N N . PHE A 1 187 ? -8.238 -9.208 13.676 1.00 96.44 187 PHE A N 1
ATOM 1438 C CA . PHE A 1 187 ? -8.859 -9.426 14.980 1.00 96.44 187 PHE A CA 1
ATOM 1439 C C . PHE A 1 187 ? -9.280 -10.884 15.169 1.00 96.44 187 PHE A C 1
ATOM 1441 O O . PHE A 1 187 ? -9.021 -11.446 16.234 1.00 96.44 187 PHE A O 1
ATOM 1448 N N . GLU A 1 188 ? -9.829 -11.525 14.135 1.00 96.19 188 GLU A N 1
ATOM 1449 C CA . GLU A 1 188 ? -10.133 -12.962 14.150 1.00 96.19 188 GLU A CA 1
ATOM 1450 C C . GLU A 1 188 ? -8.873 -13.809 14.379 1.00 96.19 188 GLU A C 1
ATOM 1452 O O . GLU A 1 188 ? -8.842 -14.667 15.265 1.00 96.19 188 GLU A O 1
ATOM 1457 N N . VAL A 1 189 ? -7.795 -13.528 13.637 1.00 96.12 189 VAL A N 1
ATOM 1458 C CA . VAL A 1 189 ? -6.503 -14.228 13.764 1.00 96.12 189 VAL A CA 1
ATOM 1459 C C . VAL A 1 189 ? -5.906 -14.046 15.161 1.00 96.12 189 VAL A C 1
ATOM 1461 O O . VAL A 1 189 ? -5.386 -15.000 15.748 1.00 96.12 189 VAL A O 1
ATOM 1464 N N . ALA A 1 190 ? -6.015 -12.839 15.718 1.00 96.12 190 ALA A N 1
ATOM 1465 C CA . ALA A 1 190 ? -5.570 -12.514 17.069 1.00 96.12 190 ALA A CA 1
ATOM 1466 C C . ALA A 1 190 ? -6.534 -12.986 18.175 1.00 96.12 190 ALA A C 1
ATOM 1468 O O . ALA A 1 190 ? -6.190 -12.869 19.353 1.00 96.12 190 ALA A O 1
ATOM 1469 N N . LYS A 1 191 ? -7.696 -13.552 17.818 1.00 96.62 191 LYS A N 1
ATOM 1470 C CA . LYS A 1 191 ? -8.783 -13.979 18.716 1.00 96.62 191 LYS A CA 1
ATOM 1471 C C . LYS A 1 191 ? -9.390 -12.862 19.572 1.00 96.62 191 LYS A C 1
ATOM 1473 O O . LYS A 1 191 ? -9.855 -13.127 20.676 1.00 96.62 191 LYS A O 1
ATOM 1478 N N . PHE A 1 192 ? -9.391 -11.625 19.091 1.00 96.25 192 PHE A N 1
ATOM 1479 C CA . PHE A 1 192 ? -10.162 -10.556 19.724 1.00 96.25 192 PHE A CA 1
ATOM 1480 C C . PHE A 1 192 ? -11.647 -10.651 19.354 1.00 96.25 192 PHE A C 1
ATOM 1482 O O . PHE A 1 192 ? -12.024 -11.267 18.357 1.00 96.25 192 PHE A O 1
ATOM 1489 N N . LYS A 1 193 ? -12.501 -9.994 20.145 1.00 95.81 193 LYS A N 1
ATOM 1490 C CA . LYS A 1 193 ? -13.882 -9.702 19.738 1.00 95.81 193 LYS A CA 1
ATOM 1491 C C . LYS A 1 193 ? -13.885 -8.845 18.469 1.00 95.81 193 LYS A C 1
ATOM 1493 O O . LYS A 1 193 ? -12.979 -8.027 18.330 1.00 95.81 193 LYS A O 1
ATOM 1498 N N . PRO A 1 194 ? -14.898 -8.960 17.592 1.00 97.25 194 PRO A N 1
ATOM 1499 C CA . PRO A 1 194 ? -15.016 -8.086 16.431 1.00 97.25 194 PRO A CA 1
ATOM 1500 C C . PRO A 1 194 ? -14.925 -6.606 16.814 1.00 97.25 194 PRO A C 1
ATOM 1502 O O . PRO A 1 194 ? -15.464 -6.189 17.844 1.00 97.25 194 PRO A O 1
ATOM 1505 N N . VAL A 1 195 ? -14.254 -5.817 15.974 1.00 97.75 195 VAL A N 1
ATOM 1506 C CA . VAL A 1 195 ? -14.250 -4.357 16.110 1.00 97.75 195 VAL A CA 1
ATOM 1507 C C . VAL A 1 195 ? -15.663 -3.802 15.971 1.00 97.75 195 VAL A C 1
ATOM 1509 O O . VAL A 1 195 ? -16.507 -4.368 15.277 1.00 97.75 195 VAL A O 1
ATOM 1512 N N . ILE A 1 196 ? -15.900 -2.654 16.592 1.00 98.56 196 ILE A N 1
ATOM 1513 C CA . ILE A 1 196 ? -17.115 -1.866 16.414 1.00 98.56 196 ILE A CA 1
ATOM 1514 C C . ILE A 1 196 ? -16.837 -0.858 15.296 1.00 98.56 196 ILE A C 1
ATOM 1516 O O . ILE A 1 196 ? -16.090 0.097 15.527 1.00 98.56 196 ILE A O 1
ATOM 1520 N N . PRO A 1 197 ? -17.359 -1.070 14.078 1.00 98.31 197 PRO A N 1
ATOM 1521 C CA . PRO A 1 197 ? -17.056 -0.192 12.961 1.00 98.31 197 PRO A CA 1
ATOM 1522 C C . PRO A 1 197 ? -17.743 1.163 13.118 1.00 98.31 197 PRO A C 1
ATOM 1524 O O . PRO A 1 197 ? -18.905 1.243 13.516 1.00 98.31 197 PRO A O 1
ATOM 1527 N N . VAL A 1 198 ? -17.047 2.222 12.716 1.00 98.44 198 VAL A N 1
ATOM 1528 C CA . VAL A 1 198 ? -17.688 3.477 12.316 1.00 98.44 198 VAL A CA 1
ATOM 1529 C C . VAL A 1 198 ? -18.314 3.242 10.947 1.00 98.44 198 VAL A C 1
ATOM 1531 O O . VAL A 1 198 ? -17.626 3.326 9.932 1.00 98.44 198 VAL A O 1
ATOM 1534 N N . VAL A 1 199 ? -19.595 2.875 10.930 1.00 98.00 199 VAL A N 1
ATOM 1535 C CA . VAL A 1 199 ? -20.317 2.402 9.734 1.00 98.00 199 VAL A CA 1
ATOM 1536 C C . VAL A 1 199 ? -20.204 3.387 8.568 1.00 98.00 199 VAL A C 1
ATOM 1538 O O . VAL A 1 199 ? -20.055 2.973 7.424 1.00 98.00 199 VAL A O 1
ATOM 1541 N N . GLU A 1 200 ? -20.198 4.687 8.855 1.00 97.94 200 GLU A N 1
ATOM 1542 C CA . GLU A 1 200 ?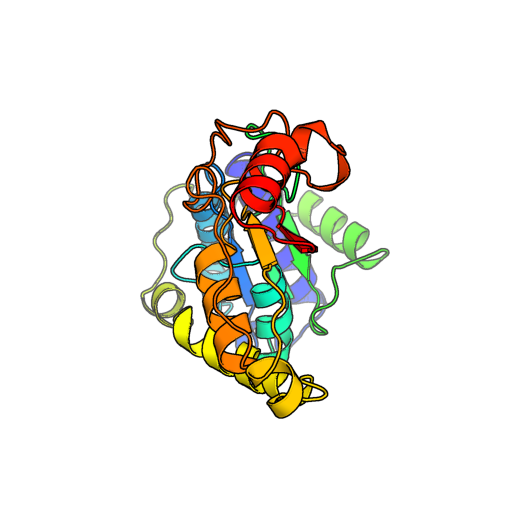 -20.095 5.756 7.862 1.00 97.94 200 GLU A CA 1
ATOM 1543 C C . GLU A 1 200 ? -18.719 5.863 7.194 1.00 97.94 200 GLU A C 1
ATOM 1545 O O . GLU A 1 200 ? -18.578 6.658 6.275 1.00 97.94 200 GLU A O 1
ATOM 1550 N N . GLN A 1 201 ? -17.701 5.142 7.673 1.00 97.50 201 GLN A N 1
ATOM 1551 C CA . GLN A 1 201 ? -16.307 5.239 7.213 1.00 97.50 201 GLN A CA 1
ATOM 1552 C C . GLN A 1 201 ? -15.701 3.873 6.848 1.00 97.50 201 GLN A C 1
ATOM 1554 O O . GLN A 1 201 ? -14.477 3.759 6.770 1.00 97.50 201 GLN A O 1
ATOM 1559 N N . VAL A 1 202 ? -16.535 2.833 6.706 1.00 96.62 202 VAL A N 1
ATOM 1560 C CA . VAL A 1 202 ? -16.105 1.451 6.423 1.00 96.62 202 VAL A CA 1
ATOM 1561 C C . VAL A 1 202 ? -15.696 1.255 4.966 1.00 96.62 202 VAL A C 1
ATOM 1563 O O . VAL A 1 202 ? -14.655 0.655 4.711 1.00 96.62 202 VAL A O 1
ATOM 1566 N N . GLU A 1 203 ? -16.531 1.712 4.036 1.00 95.31 203 GLU A N 1
ATOM 1567 C CA . GLU A 1 203 ? -16.332 1.470 2.609 1.00 95.31 203 GLU A CA 1
ATOM 1568 C C . GLU A 1 203 ? -15.259 2.410 2.045 1.00 95.31 203 GLU A C 1
ATOM 1570 O O . GLU A 1 203 ? -15.255 3.593 2.402 1.00 95.31 203 GLU A O 1
ATOM 1575 N N . PRO A 1 204 ? -14.371 1.930 1.155 1.00 94.81 204 PRO A N 1
ATOM 1576 C CA . PRO A 1 204 ? -13.453 2.802 0.443 1.00 94.81 204 PRO A CA 1
ATOM 1577 C C . PRO A 1 204 ? -14.207 3.861 -0.373 1.00 94.81 204 PRO A C 1
ATOM 1579 O O . PRO A 1 204 ? -15.027 3.522 -1.227 1.00 94.81 204 PRO A O 1
ATOM 1582 N N . ASP A 1 205 ? -13.905 5.138 -0.145 1.00 95.94 205 ASP A N 1
ATOM 1583 C CA . ASP A 1 205 ? -14.492 6.264 -0.880 1.00 95.94 205 ASP A CA 1
ATOM 1584 C C . ASP A 1 205 ? -13.411 7.326 -1.151 1.00 95.94 205 ASP A C 1
ATOM 1586 O O . ASP A 1 205 ? -12.946 7.982 -0.209 1.00 95.94 205 ASP A O 1
ATOM 1590 N N . PRO A 1 206 ? -13.011 7.538 -2.422 1.00 95.38 206 PRO A N 1
ATOM 1591 C CA . PRO A 1 206 ? -11.968 8.499 -2.770 1.00 95.38 206 PRO A CA 1
ATOM 1592 C C . PRO A 1 206 ? -12.349 9.953 -2.465 1.00 95.38 206 PRO A C 1
ATOM 1594 O O . PRO A 1 206 ? -11.471 10.814 -2.465 1.00 95.38 206 PRO A O 1
ATOM 1597 N N . GLU A 1 207 ? -13.627 10.257 -2.210 1.00 96.12 207 GLU A N 1
ATOM 1598 C CA . GLU A 1 207 ? -14.076 11.601 -1.839 1.00 96.12 207 GLU A CA 1
ATOM 1599 C C . GLU A 1 207 ? -13.912 11.911 -0.345 1.00 96.12 207 GLU A C 1
ATOM 1601 O O . GLU A 1 207 ? -14.046 13.076 0.042 1.00 96.12 207 GLU A O 1
ATOM 1606 N N . PHE A 1 208 ? -13.628 10.901 0.488 1.00 94.88 208 PHE A N 1
ATOM 1607 C CA . PHE A 1 208 ? -13.510 11.010 1.947 1.00 94.88 208 PHE A CA 1
ATOM 1608 C C . PHE A 1 208 ? -14.647 11.840 2.593 1.00 94.88 208 PHE A C 1
ATOM 1610 O O . PHE A 1 208 ? -14.383 12.732 3.401 1.00 94.88 208 PHE A O 1
ATOM 1617 N N . PRO A 1 209 ? -15.936 11.580 2.291 1.00 95.75 209 PRO A N 1
ATOM 1618 C CA . PRO A 1 209 ? -17.036 12.542 2.469 1.00 95.75 209 PRO A CA 1
ATOM 1619 C C . PRO A 1 209 ? -17.288 12.991 3.916 1.00 95.75 209 PRO A C 1
ATOM 1621 O O . PRO A 1 209 ? -17.914 14.023 4.159 1.00 95.75 209 PRO A O 1
ATOM 1624 N N . THR A 1 210 ? -16.818 12.221 4.895 1.00 94.62 210 THR A N 1
ATOM 1625 C CA . THR A 1 210 ? -17.020 12.512 6.325 1.00 94.62 210 THR A CA 1
ATOM 1626 C C . THR A 1 210 ? -15.860 13.261 6.985 1.00 94.62 210 THR A C 1
ATOM 1628 O O . THR A 1 210 ? -15.979 13.659 8.144 1.00 94.62 210 THR A O 1
ATOM 1631 N N . VAL A 1 211 ? -14.719 13.405 6.304 1.00 90.69 211 VAL A N 1
ATOM 1632 C CA . VAL A 1 211 ? -13.497 13.992 6.872 1.00 90.69 211 VAL A CA 1
ATOM 1633 C C . VAL A 1 211 ? -12.894 15.001 5.908 1.00 90.69 211 VAL A C 1
ATOM 1635 O O . VAL A 1 211 ? -12.917 14.831 4.699 1.00 90.69 211 VAL A O 1
ATOM 1638 N N . LYS A 1 212 ? -12.328 16.082 6.445 1.00 86.06 212 LYS A N 1
ATOM 1639 C CA . LYS A 1 212 ? -11.647 17.079 5.607 1.00 86.06 212 LYS A CA 1
ATOM 1640 C C . LYS A 1 212 ? -10.307 16.555 5.080 1.00 86.06 212 LYS A C 1
ATOM 1642 O O . LYS A 1 212 ? -9.944 16.827 3.943 1.00 86.06 212 LYS A O 1
ATOM 1647 N N . PHE A 1 213 ? -9.589 15.837 5.937 1.00 87.25 213 PHE A N 1
ATOM 1648 C CA . PHE A 1 213 ? -8.342 15.155 5.626 1.00 87.25 213 PHE A CA 1
ATOM 1649 C C . PHE A 1 213 ? -8.438 13.756 6.227 1.00 87.25 213 PHE A C 1
ATOM 1651 O O . PHE A 1 213 ? -8.804 13.642 7.405 1.00 87.25 213 PHE A O 1
ATOM 1658 N N . PRO A 1 214 ? -8.137 12.698 5.466 1.00 89.44 214 PRO A N 1
ATOM 1659 C CA . PRO A 1 214 ? -8.197 11.337 5.966 1.00 89.44 214 PRO A CA 1
ATOM 1660 C C . PRO A 1 214 ? -6.920 11.003 6.757 1.00 89.44 214 PRO A C 1
ATOM 1662 O O . PRO A 1 214 ? -6.187 10.072 6.448 1.00 89.44 214 PRO A O 1
ATOM 1665 N N . ASN A 1 215 ? -6.624 11.829 7.763 1.00 93.00 215 ASN A N 1
ATOM 1666 C CA . ASN A 1 215 ? -5.442 11.731 8.602 1.00 93.00 215 ASN A CA 1
ATOM 1667 C C . ASN A 1 215 ? -5.861 11.610 10.079 1.00 93.00 215 ASN A C 1
ATOM 1669 O O . ASN A 1 215 ? -6.336 12.600 10.649 1.00 93.00 215 ASN A O 1
ATOM 1673 N N . PRO A 1 216 ? -5.663 10.447 10.726 1.00 90.38 216 PRO A N 1
ATOM 1674 C CA . PRO A 1 216 ? -5.928 10.279 12.155 1.00 90.38 216 PRO A CA 1
ATOM 1675 C C . PRO A 1 216 ? -5.164 11.268 13.058 1.00 90.38 216 PRO A C 1
ATOM 1677 O O . PRO A 1 216 ? -5.600 11.536 14.180 1.00 90.38 216 PRO A O 1
ATOM 1680 N N . GLU A 1 217 ? -4.041 11.824 12.587 1.00 89.31 217 GLU A N 1
ATOM 1681 C CA . GLU A 1 217 ? -3.173 12.729 13.354 1.00 89.31 217 GLU A CA 1
ATOM 1682 C C . GLU A 1 217 ? -3.663 14.185 13.402 1.00 89.31 217 GLU A C 1
ATOM 1684 O O . GLU A 1 217 ? -3.190 14.961 14.232 1.00 89.31 217 GLU A O 1
ATOM 1689 N N . GLU A 1 218 ? -4.677 14.560 12.611 1.00 87.44 218 GLU A N 1
ATOM 1690 C CA . GLU A 1 218 ? -5.307 15.901 12.656 1.00 87.44 218 GLU A CA 1
ATOM 1691 C C . GLU A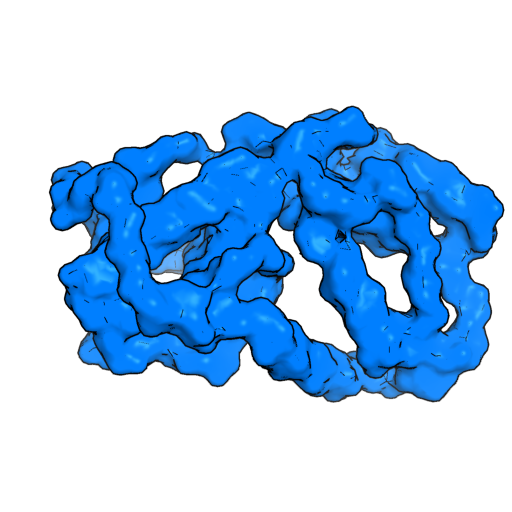 1 218 ? -6.063 16.158 13.976 1.00 87.44 218 GLU A C 1
ATOM 1693 O O . GLU A 1 218 ? -6.636 17.226 14.215 1.00 87.44 218 GLU A O 1
ATOM 1698 N N . GLY A 1 219 ? -6.066 15.162 14.862 1.00 81.38 219 GLY A N 1
ATOM 1699 C CA . GLY A 1 219 ? -6.614 15.228 16.197 1.00 81.38 219 GLY A CA 1
ATOM 1700 C C . GLY A 1 219 ? -8.116 14.984 16.209 1.00 81.38 219 GLY A C 1
ATOM 1701 O O . GLY A 1 219 ? -8.671 14.194 15.446 1.00 81.38 219 GLY A O 1
ATOM 1702 N N . LYS A 1 220 ? -8.803 15.652 17.138 1.00 83.00 220 LYS A N 1
ATOM 1703 C CA . LYS A 1 220 ? -10.201 15.338 17.462 1.00 83.00 220 LYS A CA 1
ATOM 1704 C C . LYS A 1 220 ? -11.146 15.463 16.260 1.00 83.00 220 LYS A C 1
ATOM 1706 O O . LYS A 1 220 ? -12.096 14.694 16.167 1.00 83.00 220 LYS A O 1
ATOM 1711 N N . SER A 1 221 ? -10.894 16.404 15.349 1.00 86.94 221 SER A N 1
ATOM 1712 C CA . SER A 1 221 ? -11.742 16.650 14.175 1.00 86.94 221 SER A CA 1
ATOM 1713 C C . SER A 1 221 ? -11.823 15.445 13.235 1.00 86.94 221 SER A C 1
ATOM 1715 O O . SER A 1 221 ? -12.918 15.135 12.768 1.00 86.94 221 SER A O 1
ATOM 1717 N N . ALA A 1 222 ? -10.709 14.744 13.007 1.00 90.81 222 ALA A N 1
ATOM 1718 C CA . ALA A 1 222 ? -10.651 13.541 12.174 1.00 90.81 222 ALA A CA 1
ATOM 1719 C C . ALA A 1 222 ? -11.340 12.331 12.823 1.00 90.81 222 ALA A C 1
ATOM 1721 O O . ALA A 1 222 ? -11.846 11.453 12.130 1.00 90.81 222 ALA A O 1
ATOM 1722 N N . LEU A 1 223 ? -11.413 12.311 14.158 1.00 95.50 223 LEU A N 1
ATOM 1723 C CA . LEU A 1 223 ? -11.919 11.182 14.938 1.00 95.50 223 LEU A CA 1
ATOM 1724 C C . LEU A 1 223 ? -13.324 11.403 15.512 1.00 95.50 223 LEU A C 1
ATOM 1726 O O . LEU A 1 223 ? -13.778 10.586 16.306 1.00 95.50 223 LEU A O 1
ATOM 1730 N N . ASN A 1 224 ? -14.040 12.471 15.145 1.00 95.75 224 ASN A N 1
ATOM 1731 C CA . ASN A 1 224 ? -15.349 12.789 15.733 1.00 95.75 224 ASN A CA 1
ATOM 1732 C C . ASN A 1 224 ? -16.355 11.626 15.633 1.00 95.75 224 ASN A C 1
ATOM 1734 O O . ASN A 1 224 ? -16.990 11.293 16.634 1.00 95.75 224 ASN A O 1
ATOM 1738 N N . LEU A 1 225 ? -16.468 10.982 14.465 1.00 97.38 225 LEU A N 1
ATOM 1739 C CA . LEU A 1 225 ? -17.356 9.826 14.275 1.00 97.38 225 LEU A CA 1
ATOM 1740 C C . LEU A 1 225 ? -16.877 8.597 15.060 1.00 97.38 225 LEU A C 1
ATOM 1742 O O . LEU A 1 225 ? -17.686 7.911 15.685 1.00 97.38 225 LEU A O 1
ATOM 1746 N N . ALA A 1 226 ? -15.564 8.364 15.115 1.00 97.50 226 ALA A N 1
ATOM 1747 C CA . ALA A 1 226 ? -14.983 7.291 15.917 1.00 97.50 226 ALA A CA 1
ATOM 1748 C C . ALA A 1 226 ? -15.213 7.497 17.420 1.00 97.50 226 ALA A C 1
ATOM 1750 O O . ALA A 1 226 ? -15.592 6.561 18.117 1.00 97.50 226 ALA A O 1
ATOM 1751 N N . ILE A 1 227 ? -15.069 8.726 17.920 1.00 97.38 227 ILE A N 1
ATOM 1752 C CA . ILE A 1 227 ? -15.345 9.087 19.316 1.00 97.38 227 ILE A CA 1
ATOM 1753 C C . ILE A 1 227 ? -16.838 8.944 19.626 1.00 97.38 227 ILE A C 1
ATOM 1755 O O . ILE A 1 227 ? -17.192 8.412 20.676 1.00 97.38 227 ILE A O 1
ATOM 1759 N N . ALA A 1 228 ? -17.722 9.391 18.730 1.00 97.94 228 ALA A N 1
ATOM 1760 C CA . ALA A 1 228 ? -19.165 9.234 18.903 1.00 97.94 228 ALA A CA 1
ATOM 1761 C C . ALA A 1 228 ? -19.566 7.750 18.968 1.00 97.94 228 ALA A C 1
ATOM 1763 O O . ALA A 1 228 ? -20.264 7.345 19.899 1.00 97.94 228 ALA A O 1
ATOM 1764 N N . THR A 1 229 ? -19.049 6.938 18.044 1.00 98.44 229 THR A N 1
ATOM 1765 C CA . THR A 1 229 ? -19.261 5.483 18.008 1.00 98.44 229 THR A CA 1
ATOM 1766 C C . THR A 1 229 ? -18.702 4.812 19.262 1.00 98.44 229 THR A C 1
ATOM 1768 O O . THR A 1 229 ? -19.384 4.011 19.897 1.00 98.44 229 THR A O 1
ATOM 1771 N N . ALA A 1 230 ? -17.490 5.179 19.683 1.00 98.12 230 ALA A N 1
ATOM 1772 C CA . ALA A 1 230 ? -16.878 4.656 20.899 1.00 98.12 230 ALA A CA 1
ATOM 1773 C C . ALA A 1 230 ? -17.726 4.955 22.140 1.00 98.12 230 ALA A C 1
ATOM 1775 O O . ALA A 1 230 ? -18.018 4.048 22.915 1.00 98.12 230 ALA A O 1
ATOM 1776 N N . ASN A 1 231 ? -18.201 6.192 22.295 1.00 98.06 231 ASN A N 1
ATOM 1777 C CA . ASN A 1 231 ? -19.063 6.571 23.415 1.00 98.06 231 ASN A CA 1
ATOM 1778 C C . ASN A 1 231 ? -20.402 5.820 23.401 1.00 98.06 231 ASN A C 1
ATOM 1780 O O . ASN A 1 231 ? -20.853 5.368 24.451 1.00 98.06 231 ASN A O 1
ATOM 1784 N N . ALA A 1 232 ? -21.024 5.658 22.228 1.00 98.25 232 ALA A N 1
ATOM 1785 C CA . ALA A 1 232 ? -22.302 4.959 22.086 1.00 98.25 232 ALA A CA 1
ATOM 1786 C C . ALA A 1 232 ? -22.214 3.466 22.450 1.00 98.25 232 ALA A C 1
ATOM 1788 O O . ALA A 1 232 ? -23.179 2.896 22.955 1.00 98.25 232 ALA A O 1
ATOM 1789 N N . HIS A 1 233 ? -21.051 2.845 22.231 1.00 97.56 233 HIS A N 1
ATOM 1790 C CA . HIS A 1 233 ? -20.824 1.420 22.475 1.00 97.56 233 HIS A CA 1
ATOM 1791 C C . HIS A 1 233 ? -19.937 1.116 23.697 1.00 97.56 233 HIS A C 1
ATOM 1793 O O . HIS A 1 233 ? -19.608 -0.044 23.960 1.00 97.56 233 HIS A O 1
ATOM 1799 N N . GLY A 1 234 ? -19.545 2.139 24.461 1.00 96.94 234 GLY A N 1
ATOM 1800 C CA . GLY A 1 234 ? -18.659 1.987 25.617 1.00 96.94 234 GLY A CA 1
ATOM 1801 C C . GLY A 1 234 ? -17.255 1.479 25.261 1.00 96.94 234 GLY A C 1
ATOM 1802 O O . GLY A 1 234 ? -16.639 0.781 26.065 1.00 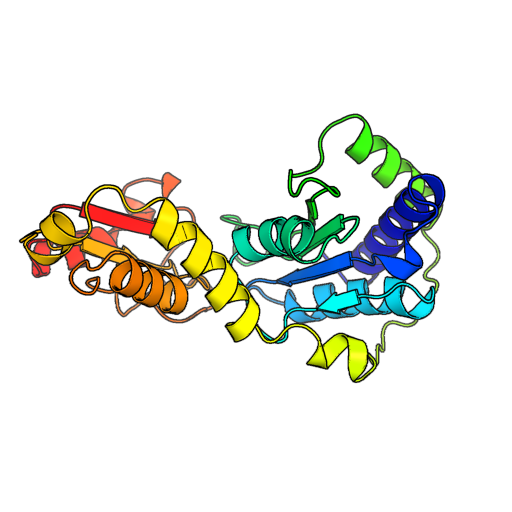96.94 234 GLY A O 1
ATOM 1803 N N . SER A 1 235 ? -16.754 1.785 24.061 1.00 97.25 235 SER A N 1
ATOM 1804 C CA . SER A 1 235 ? -15.373 1.487 23.667 1.00 97.25 235 SER A CA 1
ATOM 1805 C C . SER A 1 235 ? -14.399 2.419 24.375 1.00 97.25 235 SER A C 1
ATOM 1807 O O . SER A 1 235 ? -14.566 3.637 24.368 1.00 97.25 235 SER A O 1
ATOM 1809 N N . THR A 1 236 ? -13.340 1.854 24.948 1.00 95.44 236 THR A N 1
ATOM 1810 C CA . THR A 1 236 ? -12.261 2.620 25.598 1.00 95.44 236 THR A CA 1
ATOM 1811 C C . THR A 1 236 ? -11.036 2.794 24.703 1.00 95.44 236 THR A C 1
ATOM 1813 O O . THR A 1 236 ? -10.120 3.535 25.053 1.00 95.44 236 THR A O 1
ATOM 1816 N N . VAL A 1 237 ? -11.022 2.127 23.546 1.00 96.69 237 VAL A N 1
ATOM 1817 C CA . VAL A 1 237 ? -9.940 2.164 22.560 1.00 96.69 237 VAL A CA 1
ATOM 1818 C C . VAL A 1 237 ? -10.529 2.444 21.180 1.00 96.69 237 VAL A C 1
ATOM 1820 O O . VAL A 1 237 ? -11.530 1.840 20.787 1.00 96.69 237 VAL A O 1
ATOM 1823 N N . ILE A 1 238 ? -9.880 3.347 20.447 1.00 96.81 238 ILE A N 1
ATOM 1824 C CA . ILE A 1 238 ? -10.137 3.615 19.032 1.00 96.81 238 ILE A CA 1
ATOM 1825 C C . ILE A 1 238 ? -8.891 3.209 18.250 1.00 96.81 238 ILE A C 1
ATOM 1827 O O . ILE A 1 238 ? -7.781 3.599 18.610 1.00 96.81 238 ILE A O 1
ATOM 1831 N N . VAL A 1 239 ? -9.089 2.454 17.176 1.00 97.06 239 VAL A N 1
ATOM 1832 C CA . VAL A 1 239 ? -8.082 2.192 16.147 1.00 97.06 239 VAL A CA 1
ATOM 1833 C C . VAL A 1 239 ? -8.531 2.909 14.878 1.00 97.06 239 VAL A C 1
ATOM 1835 O O . VAL A 1 239 ? -9.668 2.748 14.439 1.00 97.06 239 VAL A O 1
ATOM 1838 N N . ALA A 1 240 ? -7.650 3.719 14.304 1.00 96.12 240 ALA A N 1
ATOM 1839 C CA . ALA A 1 240 ? -7.904 4.449 13.071 1.00 96.12 240 ALA A CA 1
ATOM 1840 C C . ALA A 1 240 ? -6.759 4.184 12.095 1.00 96.12 240 ALA A C 1
ATOM 1842 O O . ALA A 1 240 ? -5.594 4.251 12.492 1.00 96.12 240 ALA A O 1
ATOM 1843 N N . ASN A 1 241 ? -7.091 3.882 10.844 1.00 95.81 241 ASN A N 1
ATOM 1844 C CA . ASN A 1 241 ? -6.123 3.849 9.752 1.00 95.81 241 ASN A CA 1
ATOM 1845 C C . ASN A 1 241 ? -6.346 5.044 8.826 1.00 95.81 241 ASN A C 1
ATOM 1847 O O . ASN A 1 241 ? -7.482 5.483 8.649 1.00 95.81 241 ASN A O 1
ATOM 1851 N N . ASP A 1 242 ? -5.254 5.560 8.264 1.00 93.94 242 ASP A N 1
ATOM 1852 C CA . ASP A 1 242 ? -5.321 6.366 7.052 1.00 93.94 242 ASP A CA 1
ATOM 1853 C C . ASP A 1 242 ? -5.720 5.478 5.845 1.00 93.94 242 ASP A C 1
ATOM 1855 O O . ASP A 1 242 ? -5.754 4.248 5.988 1.00 93.94 242 ASP A O 1
ATOM 1859 N N . PRO A 1 243 ? -6.082 6.084 4.697 1.00 91.19 243 PRO A N 1
ATOM 1860 C CA . PRO A 1 243 ? -6.636 5.387 3.541 1.00 91.19 243 PRO A CA 1
ATOM 1861 C C . PRO A 1 243 ? -5.863 4.180 3.004 1.00 91.19 243 PRO A C 1
ATOM 1863 O O . PRO A 1 243 ? -4.620 4.267 2.866 1.00 91.19 243 PRO A O 1
#

Nearest PDB structures (foldseek):
  1wqa-assembly1_A  TM=8.458E-01  e=1.145E-11  Pyrococcus horikoshii
  1tuo-assembly1_A  TM=8.652E-01  e=2.665E-11  Thermus thermophilus
  9ix8-assembly1_B  TM=8.030E-01  e=1.363E-10  Thermococcus kodakarensis KOD1
  3pdk-assembly1_B  TM=8.187E-01  e=2.694E-09  Bacillus anthracis
  6gyz-assembly1_B  TM=7.647E-01  e=1.100E-08  Staphylococcus aureus

pLDDT: mean 94.36, std 6.47, range [59.16, 98.88]

Foldseek 3Di:
DDLLLLLLLLQLVLVLCVVVDPCQQVQAFEEAEKLAPCRVLSSLSSLQSCVVVNHQYAYELDHDDPLLFLLCLAVSQHQKGWYWAPFFAALVDIDIWMAGSNSHTDDPPSVVSSVVSSVVRSDRPDDSDGDDDPSNNVVDHVVVSLVVVLVVLLVVLPDLPCQQVDPAAEAEAALLIPCQVSVQVNSVSSNHDGHQYLVVRRHRDSNSVQARILDPVVPCRNCVSSVVSCVVVVHPHYDYGTD

Solvent-accessible surface area (backbone atoms only — not comparable to full-atom values): 12763 Å² total; per-residue (Å²): 122,53,72,67,60,42,42,21,46,36,43,1,44,51,54,36,44,64,76,73,35,95,56,41,52,82,39,14,35,35,35,29,18,33,61,44,75,62,17,61,59,50,36,50,46,35,46,42,55,40,45,75,71,62,26,44,41,37,29,47,70,56,72,43,54,74,72,54,36,28,48,46,8,50,74,69,52,14,55,25,16,34,37,24,43,41,60,42,50,48,62,89,52,51,37,80,46,52,20,37,45,81,28,45,70,64,50,85,68,56,51,57,51,28,50,52,30,20,73,74,30,65,72,76,93,68,69,90,81,74,82,76,53,66,66,35,53,65,67,30,54,64,64,62,56,47,52,56,52,48,58,55,51,49,75,69,50,86,54,46,68,60,31,57,70,51,84,76,39,38,20,33,32,14,50,19,6,58,44,41,73,55,50,52,51,49,29,56,67,43,31,38,68,80,64,44,66,28,75,94,22,42,61,61,38,42,76,31,91,90,42,91,41,37,28,68,83,72,40,68,77,51,38,48,62,48,52,51,48,14,63,77,69,66,26,88,42,78,50,70,42,47,64